Protein AF-0000000082143071 (afdb_homodimer)

Organism: Oncorhynchus tshawytscha (NCBI:txid74940)

Solvent-accessible surface area (backbone atoms only — not comparable to full-atom values): 18060 Å² total; per-residue (Å²): 115,65,49,39,71,52,71,39,56,78,37,80,44,79,36,82,46,23,57,52,40,54,32,26,17,34,50,52,45,42,20,59,21,23,12,40,33,40,28,22,24,68,57,55,69,54,25,52,50,48,29,54,53,46,48,73,67,30,78,15,36,52,46,63,45,81,42,82,80,79,80,77,88,76,53,69,69,56,51,54,51,50,26,36,52,47,18,60,69,34,18,50,76,73,42,72,27,65,46,75,44,70,43,61,50,60,26,67,68,51,51,53,56,27,61,72,43,98,48,34,70,60,47,48,51,50,52,13,27,40,8,23,66,45,45,61,39,47,25,58,49,49,9,45,52,51,46,40,56,71,61,50,35,84,40,39,30,39,45,69,45,64,43,26,24,22,38,87,47,71,78,70,80,34,38,51,46,126,117,63,51,37,71,52,74,39,58,79,37,79,44,80,38,82,46,23,55,51,38,54,30,26,17,34,50,51,47,42,20,60,21,22,12,39,33,40,28,22,25,69,56,55,69,53,26,52,51,48,28,54,54,46,49,70,67,31,79,14,35,52,45,62,45,81,42,81,81,78,80,75,89,75,53,69,68,54,50,54,52,48,27,36,52,47,18,62,69,34,18,49,75,74,42,72,27,66,46,74,44,70,43,60,50,59,24,68,68,51,51,52,57,30,62,72,43,100,48,36,67,59,47,49,50,50,51,12,28,40,7,23,66,44,45,60,39,48,25,56,50,48,9,44,51,50,46,39,56,71,61,49,36,81,39,39,31,39,45,70,47,64,43,25,24,22,38,88,49,70,79,71,79,35,37,52,46,125

Structure (mmCIF, N/CA/C/O backbone):
data_AF-0000000082143071-model_v1
#
loop_
_entity.id
_entity.type
_entity.pdbx_description
1 polymer 'Hydroxysteroid (17-beta) dehydrogenase 14'
#
loop_
_atom_site.group_PDB
_atom_site.id
_atom_site.type_symbol
_atom_site.label_atom_id
_atom_site.label_alt_id
_atom_site.label_comp_id
_atom_site.label_asym_id
_atom_site.label_entity_id
_atom_site.label_seq_id
_atom_site.pdbx_PDB_ins_code
_atom_site.Cartn_x
_atom_site.Cartn_y
_atom_site.Cartn_z
_atom_site.occupancy
_atom_site.B_iso_or_equiv
_atom_site.auth_seq_id
_atom_site.auth_comp_id
_atom_site.auth_asym_id
_atom_site.auth_atom_id
_atom_site.pdbx_PDB_model_num
ATOM 1 N N . MET A 1 1 ? 0.196 16.125 -25.234 1 22.86 1 MET A N 1
ATOM 2 C CA . MET A 1 1 ? 0.292 14.672 -25.281 1 22.86 1 MET A CA 1
ATOM 3 C C . MET A 1 1 ? 0.271 14.07 -23.891 1 22.86 1 MET A C 1
ATOM 5 O O . MET A 1 1 ? 1.267 14.133 -23.156 1 22.86 1 MET A O 1
ATOM 9 N N . SER A 1 2 ? -0.669 14.195 -23.078 1 32.41 2 SER A N 1
ATOM 10 C CA . SER A 1 2 ? -0.897 14.109 -21.641 1 32.41 2 SER A CA 1
ATOM 11 C C . SER A 1 2 ? -0.408 12.781 -21.078 1 32.41 2 SER A C 1
ATOM 13 O O . SER A 1 2 ? -1.021 11.734 -21.312 1 32.41 2 SER A O 1
ATOM 15 N N . GLY A 1 3 ? 0.833 12.203 -21.297 1 38.41 3 GLY A N 1
ATOM 16 C CA . GLY A 1 3 ? 1.612 10.977 -21.312 1 38.41 3 GLY A CA 1
ATOM 17 C C . GLY A 1 3 ? 1.394 10.117 -20.078 1 38.41 3 GLY A C 1
ATOM 18 O O . GLY A 1 3 ? 1.32 10.633 -18.969 1 38.41 3 GLY A O 1
ATOM 19 N N . SER A 1 4 ? 0.679 8.984 -20.062 1 50.72 4 SER A N 1
ATOM 20 C CA . SER A 1 4 ? 0.549 7.973 -19.016 1 50.72 4 SER A CA 1
ATOM 21 C C . SER A 1 4 ? 1.797 7.922 -18.141 1 50.72 4 SER A C 1
ATOM 23 O O . SER A 1 4 ? 2.9 7.691 -18.641 1 50.72 4 SER A O 1
ATOM 25 N N . THR A 1 5 ? 1.904 8.742 -17.109 1 70.69 5 THR A N 1
ATOM 26 C CA . THR A 1 5 ? 3.16 8.852 -16.375 1 70.69 5 THR A CA 1
ATOM 27 C C . THR A 1 5 ? 3.547 7.508 -15.758 1 70.69 5 THR A C 1
ATOM 29 O O . THR A 1 5 ? 2.729 6.855 -15.109 1 70.69 5 THR A O 1
ATOM 32 N N . LEU A 1 6 ? 4.48 6.746 -16.391 1 89.25 6 LEU A N 1
ATOM 33 C CA . LEU A 1 6 ? 5.102 5.535 -15.867 1 89.25 6 LEU A CA 1
ATOM 34 C C . LEU A 1 6 ? 5.461 5.707 -14.391 1 89.25 6 LEU A C 1
ATOM 36 O O . LEU A 1 6 ? 6.129 6.672 -14.016 1 89.25 6 LEU A O 1
ATOM 40 N N . ARG A 1 7 ? 4.93 4.805 -13.617 1 93.75 7 ARG A N 1
ATOM 41 C CA . ARG A 1 7 ? 5.047 4.941 -12.164 1 93.75 7 ARG A CA 1
ATOM 42 C C . ARG A 1 7 ? 6.445 4.555 -11.695 1 93.75 7 ARG A C 1
ATOM 44 O O . ARG A 1 7 ? 6.824 4.852 -10.555 1 93.75 7 ARG A O 1
ATOM 51 N N . TYR A 1 8 ? 7.137 3.869 -12.594 1 96.81 8 TYR A N 1
ATOM 52 C CA . TYR A 1 8 ? 8.477 3.43 -12.211 1 96.81 8 TYR A CA 1
ATOM 53 C C . TYR A 1 8 ? 9.43 3.508 -13.398 1 96.81 8 TYR A C 1
ATOM 55 O O . TYR A 1 8 ? 10.258 2.615 -13.594 1 96.81 8 TYR A O 1
ATOM 63 N N . GLY A 1 9 ? 9.312 4.559 -14.117 1 95.62 9 GLY A N 1
ATOM 64 C CA . GLY A 1 9 ? 10.047 4.77 -15.352 1 95.62 9 GLY A CA 1
ATOM 65 C C . GLY A 1 9 ? 11.547 4.832 -15.156 1 95.62 9 GLY A C 1
ATOM 66 O O . GLY A 1 9 ? 12.039 5.598 -14.328 1 95.62 9 GLY A O 1
ATOM 67 N N . ASP A 1 10 ? 12.258 4.02 -15.852 1 94.19 10 ASP A N 1
ATOM 68 C CA . ASP A 1 10 ? 13.711 4.039 -15.984 1 94.19 10 ASP A CA 1
ATOM 69 C C . ASP A 1 10 ? 14.391 3.629 -14.68 1 94.19 10 ASP A C 1
ATOM 71 O O . ASP A 1 10 ? 15.578 3.9 -14.484 1 94.19 10 ASP A O 1
ATOM 75 N N . LYS A 1 11 ? 13.703 3.094 -13.766 1 97.19 11 LYS A N 1
ATOM 76 C CA . LYS A 1 11 ? 14.289 2.51 -12.562 1 97.19 11 LYS A CA 1
ATOM 77 C C . LYS A 1 11 ? 14.641 1.043 -12.773 1 97.19 11 LYS A C 1
ATOM 79 O O . LYS A 1 11 ? 14.062 0.377 -13.641 1 97.19 11 LYS A O 1
ATOM 84 N N . VAL A 1 12 ? 15.609 0.616 -12.07 1 97.75 12 VAL A N 1
ATOM 85 C CA . VAL A 1 12 ? 16.062 -0.768 -12.172 1 97.75 12 VAL A CA 1
ATOM 86 C C . VAL A 1 12 ? 15.414 -1.603 -11.062 1 97.75 12 VAL A C 1
ATOM 88 O O . VAL A 1 12 ? 15.328 -1.164 -9.914 1 97.75 12 VAL A O 1
ATOM 91 N N . VAL A 1 13 ? 14.914 -2.768 -11.414 1 98.25 13 VAL A N 1
ATOM 92 C CA . VAL A 1 13 ? 14.289 -3.715 -10.5 1 98.25 13 VAL A CA 1
ATOM 93 C C . VAL A 1 13 ? 14.938 -5.09 -10.656 1 98.25 13 VAL A C 1
ATOM 95 O O . VAL A 1 13 ? 15.141 -5.562 -11.781 1 98.25 13 VAL A O 1
ATOM 98 N N . ILE A 1 14 ? 15.281 -5.723 -9.57 1 95.62 14 ILE A N 1
ATOM 99 C CA . ILE A 1 14 ? 15.758 -7.102 -9.562 1 95.62 14 ILE A CA 1
ATOM 100 C C . ILE A 1 14 ? 14.719 -8.008 -8.914 1 95.62 14 ILE A C 1
ATOM 102 O O . ILE A 1 14 ? 14.234 -7.719 -7.812 1 95.62 14 ILE A O 1
ATOM 106 N N . VAL A 1 15 ? 14.32 -9.094 -9.633 1 96.5 15 VAL A N 1
ATOM 107 C CA . VAL A 1 15 ? 13.344 -10.047 -9.133 1 96.5 15 VAL A CA 1
ATOM 108 C C . VAL A 1 15 ? 13.945 -11.445 -9.117 1 96.5 15 VAL A C 1
ATOM 110 O O . VAL A 1 15 ? 14.289 -12 -10.164 1 96.5 15 VAL A O 1
ATOM 113 N N . THR A 1 16 ? 14.117 -12.016 -7.926 1 92.19 16 THR A N 1
ATOM 114 C CA . THR A 1 16 ? 14.508 -13.414 -7.809 1 92.19 16 THR A CA 1
ATOM 115 C C . THR A 1 16 ? 13.289 -14.328 -7.836 1 92.19 16 THR A C 1
ATOM 117 O O . THR A 1 16 ? 12.336 -14.117 -7.082 1 92.19 16 THR A O 1
ATOM 120 N N . GLY A 1 17 ? 13.273 -15.312 -8.75 1 89.25 17 GLY A N 1
ATOM 121 C CA . GLY A 1 17 ? 12.102 -16.156 -8.938 1 89.25 17 GLY A CA 1
ATOM 122 C C . GLY A 1 17 ? 11 -15.469 -9.727 1 89.25 17 GLY A C 1
ATOM 123 O O . GLY A 1 17 ? 9.844 -15.445 -9.297 1 89.25 17 GLY A O 1
ATOM 124 N N . GLY A 1 18 ? 11.305 -15 -10.875 1 94.19 18 GLY A N 1
ATOM 125 C CA . GLY A 1 18 ? 10.406 -14.094 -11.562 1 94.19 18 GLY A CA 1
ATOM 126 C C . GLY A 1 18 ? 9.688 -14.727 -12.734 1 94.19 18 GLY A C 1
ATOM 127 O O . GLY A 1 18 ? 8.906 -14.07 -13.43 1 94.19 18 GLY A O 1
ATOM 128 N N . SER A 1 19 ? 9.805 -16.062 -13 1 94.06 19 SER A N 1
ATOM 129 C CA . SER A 1 19 ? 9.328 -16.625 -14.266 1 94.06 19 SER A CA 1
ATOM 130 C C . SER A 1 19 ? 7.926 -17.203 -14.117 1 94.06 19 SER A C 1
ATOM 132 O O . SER A 1 19 ? 7.266 -17.5 -15.117 1 94.06 19 SER A O 1
ATOM 134 N N . LYS A 1 20 ? 7.414 -17.406 -12.883 1 94.06 20 LYS A N 1
ATOM 135 C CA . LYS A 1 20 ? 6.078 -17.953 -12.664 1 94.06 20 LYS A CA 1
ATOM 136 C C . LYS A 1 20 ? 5.441 -17.359 -11.414 1 94.06 20 LYS A C 1
ATOM 138 O O . LYS A 1 20 ? 6.133 -16.797 -10.562 1 94.06 20 LYS A O 1
ATOM 143 N N . GLY A 1 21 ? 4.09 -17.438 -11.359 1 95.94 21 GLY A N 1
ATOM 144 C CA . GLY A 1 21 ? 3.357 -17.109 -10.148 1 95.94 21 GLY A CA 1
ATOM 145 C C . GLY A 1 21 ? 3.527 -15.672 -9.719 1 95.94 21 GLY A C 1
ATOM 146 O O . GLY A 1 21 ? 3.439 -14.758 -10.539 1 95.94 21 GLY A O 1
ATOM 147 N N . ILE A 1 22 ? 3.732 -15.5 -8.438 1 96.31 22 ILE A N 1
ATOM 148 C CA . ILE A 1 22 ? 3.834 -14.18 -7.828 1 96.31 22 ILE A CA 1
ATOM 149 C C . ILE A 1 22 ? 5.004 -13.414 -8.445 1 96.31 22 ILE A C 1
ATOM 151 O O . ILE A 1 22 ? 4.863 -12.242 -8.805 1 96.31 22 ILE A O 1
ATOM 155 N N . GLY A 1 23 ? 6.176 -14.102 -8.586 1 96.44 23 GLY A N 1
ATOM 156 C CA . GLY A 1 23 ? 7.328 -13.469 -9.203 1 96.44 23 GLY A CA 1
ATOM 157 C C . GLY A 1 23 ? 7.051 -12.961 -10.602 1 96.44 23 GLY A C 1
ATOM 158 O O . GLY A 1 23 ? 7.457 -11.852 -10.961 1 96.44 23 GLY A O 1
ATOM 159 N N . ARG A 1 24 ? 6.336 -13.727 -11.383 1 97.88 24 ARG A N 1
ATOM 160 C CA . ARG A 1 24 ? 5.961 -13.32 -12.734 1 97.88 24 ARG A CA 1
ATOM 161 C C . ARG A 1 24 ? 5.059 -12.086 -12.703 1 97.88 24 ARG A C 1
ATOM 163 O O . ARG A 1 24 ? 5.207 -11.18 -13.523 1 97.88 24 ARG A O 1
ATOM 170 N N . GLY A 1 25 ? 4.086 -12.062 -11.758 1 98.44 25 GLY A N 1
ATOM 171 C CA . GLY A 1 25 ? 3.246 -10.891 -11.578 1 98.44 25 GLY A CA 1
ATOM 172 C C . GLY A 1 25 ? 4.035 -9.633 -11.289 1 98.44 25 GLY A C 1
ATOM 173 O O . GLY A 1 25 ? 3.73 -8.562 -11.82 1 98.44 25 GLY A O 1
ATOM 174 N N . ILE A 1 26 ? 5.051 -9.734 -10.461 1 98.5 26 ILE A N 1
ATOM 175 C CA . ILE A 1 26 ? 5.895 -8.602 -10.102 1 98.5 26 ILE A CA 1
ATOM 176 C C . ILE A 1 26 ? 6.672 -8.125 -11.328 1 98.5 26 ILE A C 1
ATOM 178 O O . ILE A 1 26 ? 6.676 -6.938 -11.648 1 98.5 26 ILE A O 1
ATOM 182 N N . VAL A 1 27 ? 7.293 -9.047 -12.062 1 98.62 27 VAL A N 1
ATOM 183 C CA . VAL A 1 27 ? 8.039 -8.695 -13.266 1 98.62 27 VAL A CA 1
ATOM 184 C C . VAL A 1 27 ? 7.129 -7.953 -14.242 1 98.62 27 VAL A C 1
ATOM 186 O O . VAL A 1 27 ? 7.477 -6.875 -14.719 1 98.62 27 VAL A O 1
ATOM 189 N N . LYS A 1 28 ? 5.977 -8.492 -14.508 1 98.69 28 LYS A N 1
ATOM 190 C CA . LYS A 1 28 ? 5.043 -7.926 -15.477 1 98.69 28 LYS A CA 1
ATOM 191 C C . LYS A 1 28 ? 4.625 -6.516 -15.07 1 98.69 28 LYS A C 1
ATOM 193 O O . LYS A 1 28 ? 4.684 -5.59 -15.883 1 98.69 28 LYS A O 1
ATOM 198 N N . VAL A 1 29 ? 4.223 -6.305 -13.828 1 98.56 29 VAL A N 1
ATOM 199 C CA . VAL A 1 29 ? 3.721 -5.016 -13.359 1 98.56 29 VAL A CA 1
ATOM 200 C C . VAL A 1 29 ? 4.82 -3.961 -13.477 1 98.56 29 VAL A C 1
ATOM 202 O O . VAL A 1 29 ? 4.562 -2.834 -13.898 1 98.56 29 VAL A O 1
ATOM 205 N N . PHE A 1 30 ? 6.027 -4.297 -13.148 1 98.56 30 PHE A N 1
ATOM 206 C CA . PHE A 1 30 ? 7.102 -3.311 -13.195 1 98.56 30 PHE A CA 1
ATOM 207 C C . PHE A 1 30 ? 7.457 -2.965 -14.641 1 98.56 30 PHE A C 1
ATOM 209 O O . PHE A 1 30 ? 7.711 -1.802 -14.961 1 98.56 30 PHE A O 1
ATOM 216 N N . VAL A 1 31 ? 7.461 -3.947 -15.547 1 98.5 31 VAL A N 1
ATOM 217 C CA . VAL A 1 31 ? 7.711 -3.658 -16.953 1 98.5 31 VAL A CA 1
ATOM 218 C C . VAL A 1 31 ? 6.602 -2.756 -17.5 1 98.5 31 VAL A C 1
ATOM 220 O O . VAL A 1 31 ? 6.879 -1.767 -18.188 1 98.5 31 VAL A O 1
ATOM 223 N N . GLU A 1 32 ? 5.398 -3.113 -17.172 1 97.75 32 GLU A N 1
ATOM 224 C CA . GLU A 1 32 ? 4.25 -2.338 -17.625 1 97.75 32 GLU A CA 1
ATOM 225 C C . GLU A 1 32 ? 4.301 -0.909 -17.094 1 97.75 32 GLU A C 1
ATOM 227 O O . GLU A 1 32 ? 3.635 -0.018 -17.625 1 97.75 32 GLU A O 1
ATOM 232 N N . ASN A 1 33 ? 5.109 -0.682 -16.062 1 97.62 33 ASN A N 1
ATOM 233 C CA . ASN A 1 33 ? 5.215 0.645 -15.461 1 97.62 33 ASN A CA 1
ATOM 234 C C . ASN A 1 33 ? 6.562 1.292 -15.766 1 97.62 33 ASN A C 1
ATOM 236 O O . ASN A 1 33 ? 6.984 2.209 -15.062 1 97.62 33 ASN A O 1
ATOM 240 N N . GLY A 1 34 ? 7.305 0.765 -16.734 1 97.81 34 GLY A N 1
ATOM 241 C CA . GLY A 1 34 ? 8.406 1.473 -17.375 1 97.81 34 GLY A CA 1
ATOM 242 C C . GLY A 1 34 ? 9.766 1.071 -16.812 1 97.81 34 GLY A C 1
ATOM 243 O O . GLY A 1 34 ? 10.789 1.615 -17.219 1 97.81 34 GLY A O 1
ATOM 244 N N . ALA A 1 35 ? 9.797 0.119 -15.969 1 98.06 35 ALA A N 1
ATOM 245 C CA . ALA A 1 35 ? 11.039 -0.26 -15.297 1 98.06 35 ALA A CA 1
ATOM 246 C C . ALA A 1 35 ? 11.938 -1.076 -16.219 1 98.06 35 ALA A C 1
ATOM 248 O O . ALA A 1 35 ? 11.484 -1.594 -17.234 1 98.06 35 ALA A O 1
ATOM 249 N N . LYS A 1 36 ? 13.203 -1.064 -15.859 1 97.94 36 LYS A N 1
ATOM 250 C CA . LYS A 1 36 ? 14.164 -2.041 -16.344 1 97.94 36 LYS A CA 1
ATOM 251 C C . LYS A 1 36 ? 14.352 -3.184 -15.352 1 97.94 36 LYS A C 1
ATOM 253 O O . LYS A 1 36 ? 14.992 -3.012 -14.312 1 97.94 36 LYS A O 1
ATOM 258 N N . VAL A 1 37 ? 13.805 -4.383 -15.719 1 98.69 37 VAL A N 1
ATOM 259 C CA . VAL A 1 37 ? 13.734 -5.484 -14.766 1 98.69 37 VAL A CA 1
ATOM 260 C C . VAL A 1 37 ? 14.766 -6.551 -15.133 1 98.69 37 VAL A C 1
ATOM 262 O O . VAL A 1 37 ? 14.859 -6.961 -16.297 1 98.69 37 VAL A O 1
ATOM 265 N N . VAL A 1 38 ? 15.617 -6.91 -14.195 1 97.69 38 VAL A N 1
ATOM 266 C CA . VAL A 1 38 ? 16.391 -8.141 -14.297 1 97.69 38 VAL A CA 1
ATOM 267 C C . VAL A 1 38 ? 15.789 -9.211 -13.391 1 97.69 38 VAL A C 1
ATOM 269 O O . VAL A 1 38 ? 15.547 -8.969 -12.203 1 97.69 38 VAL A O 1
ATOM 272 N N . PHE A 1 39 ? 15.5 -10.383 -13.969 1 96.75 39 PHE A N 1
ATOM 273 C CA . PHE A 1 39 ? 14.906 -11.43 -13.141 1 96.75 39 PHE A CA 1
ATOM 274 C C . PHE A 1 39 ? 15.562 -12.773 -13.414 1 96.75 39 PHE A C 1
ATOM 276 O O . PHE A 1 39 ? 16.203 -12.961 -14.453 1 96.75 39 PHE A O 1
ATOM 283 N N . CYS A 1 40 ? 15.422 -13.656 -12.414 1 91.44 40 CYS A N 1
ATOM 284 C CA . CYS A 1 40 ? 16.016 -14.984 -12.562 1 91.44 40 CYS A CA 1
ATOM 285 C C . CYS A 1 40 ? 15.07 -16.062 -12.062 1 91.44 40 CYS A C 1
ATOM 287 O O . CYS A 1 40 ? 14.109 -15.773 -11.344 1 91.44 40 CYS A O 1
ATOM 289 N N . ALA A 1 41 ? 15.273 -17.219 -12.508 1 91.69 41 ALA A N 1
ATOM 290 C CA . ALA A 1 41 ? 14.562 -18.438 -12.117 1 91.69 41 ALA A CA 1
ATOM 291 C C . ALA A 1 41 ? 15.328 -19.688 -12.578 1 91.69 41 ALA A C 1
ATOM 293 O O . ALA A 1 41 ? 16.328 -19.578 -13.289 1 91.69 41 ALA A O 1
ATOM 294 N N . ARG A 1 42 ? 14.867 -20.766 -12.156 1 88.19 42 ARG A N 1
ATOM 295 C CA . ARG A 1 42 ? 15.508 -22.031 -12.523 1 88.19 42 ARG A CA 1
ATOM 296 C C . ARG A 1 42 ? 15.117 -22.438 -13.945 1 88.19 42 ARG A C 1
ATOM 298 O O . ARG A 1 42 ? 15.945 -22.953 -14.695 1 88.19 42 ARG A O 1
ATOM 305 N N . GLY A 1 43 ? 13.844 -22.25 -14.297 1 90.12 43 GLY A N 1
ATOM 306 C CA . GLY A 1 43 ? 13.359 -22.672 -15.602 1 90.12 43 GLY A CA 1
ATOM 307 C C . GLY A 1 43 ? 13.758 -21.734 -16.719 1 90.12 43 GLY A C 1
ATOM 308 O O . GLY A 1 43 ? 13.219 -20.625 -16.828 1 90.12 43 GLY A O 1
ATOM 309 N N . VAL A 1 44 ? 14.641 -22.188 -17.609 1 94.06 44 VAL A N 1
ATOM 310 C CA . VAL A 1 44 ? 15.234 -21.344 -18.641 1 94.06 44 VAL A CA 1
ATOM 311 C C . VAL A 1 44 ? 14.195 -21.031 -19.719 1 94.06 44 VAL A C 1
ATOM 313 O O . VAL A 1 44 ? 14.008 -19.859 -20.078 1 94.06 44 VAL A O 1
ATOM 316 N N . ALA A 1 45 ? 13.445 -22 -20.172 1 96.88 45 ALA A N 1
ATOM 317 C CA . ALA A 1 45 ? 12.484 -21.812 -21.25 1 96.88 45 ALA A CA 1
ATOM 318 C C . ALA A 1 45 ? 11.398 -20.828 -20.859 1 96.88 45 ALA A C 1
ATOM 320 O O . ALA A 1 45 ? 11.062 -19.922 -21.625 1 96.88 45 ALA A O 1
ATOM 321 N N . ALA A 1 46 ? 10.82 -20.984 -19.672 1 95.31 46 ALA A N 1
ATOM 322 C CA . ALA A 1 46 ? 9.781 -20.094 -19.172 1 95.31 46 ALA A CA 1
ATOM 323 C C . ALA A 1 46 ? 10.312 -18.672 -19.016 1 95.31 46 ALA A C 1
ATOM 325 O O . ALA A 1 46 ? 9.609 -17.703 -19.328 1 95.31 46 ALA A O 1
ATOM 326 N N . GLY A 1 47 ? 11.539 -18.547 -18.531 1 97.19 47 GLY A N 1
ATOM 327 C CA . GLY A 1 47 ? 12.164 -17.234 -18.359 1 97.19 47 GLY A CA 1
ATOM 328 C C . GLY A 1 47 ? 12.398 -16.516 -19.656 1 97.19 47 GLY A C 1
ATOM 329 O O . GLY A 1 47 ? 12.086 -15.328 -19.781 1 97.19 47 GLY A O 1
ATOM 330 N N . GLN A 1 48 ? 12.898 -17.219 -20.594 1 97.88 48 GLN A N 1
ATOM 331 C CA . GLN A 1 48 ? 13.172 -16.625 -21.906 1 97.88 48 GLN A CA 1
ATOM 332 C C . GLN A 1 48 ? 11.875 -16.25 -22.609 1 97.88 48 GLN A C 1
ATOM 334 O O . GLN A 1 48 ? 11.812 -15.219 -23.281 1 97.88 48 GLN A O 1
ATOM 339 N N . ALA A 1 49 ? 10.914 -17.109 -22.484 1 98.31 49 ALA A N 1
ATOM 340 C CA . ALA A 1 49 ? 9.617 -16.812 -23.094 1 98.31 49 ALA A CA 1
ATOM 341 C C . ALA A 1 49 ? 9.016 -15.531 -22.5 1 98.31 49 ALA A C 1
ATOM 343 O O . ALA A 1 49 ? 8.484 -14.695 -23.234 1 98.31 49 ALA A O 1
ATOM 344 N N . LEU A 1 50 ? 9.062 -15.383 -21.219 1 98.25 50 LEU A N 1
ATOM 345 C CA . LEU A 1 50 ? 8.539 -14.203 -20.562 1 98.25 50 LEU A CA 1
ATOM 346 C C . LEU A 1 50 ? 9.305 -12.953 -20.984 1 98.25 50 LEU A C 1
ATOM 348 O O . LEU A 1 50 ? 8.711 -11.906 -21.234 1 98.25 50 LEU A O 1
ATOM 352 N N . GLU A 1 51 ? 10.641 -13.023 -21.016 1 98.44 51 GLU A N 1
ATOM 353 C CA . GLU A 1 51 ? 11.484 -11.922 -21.469 1 98.44 51 GLU A CA 1
ATOM 354 C C . GLU A 1 51 ? 11.055 -11.43 -22.844 1 98.44 51 GLU A C 1
ATOM 356 O O . GLU A 1 51 ? 10.883 -10.227 -23.047 1 98.44 51 GLU A O 1
ATOM 361 N N . ALA A 1 52 ? 10.867 -12.375 -23.75 1 98.62 52 ALA A N 1
ATOM 362 C CA . ALA A 1 52 ? 10.477 -12.023 -25.125 1 98.62 52 ALA A CA 1
ATOM 363 C C . ALA A 1 52 ? 9.102 -11.359 -25.141 1 98.62 52 ALA A C 1
ATOM 365 O O . ALA A 1 52 ? 8.914 -10.336 -25.812 1 98.62 52 ALA A O 1
ATOM 366 N N . GLU A 1 53 ? 8.227 -11.961 -24.453 1 98.5 53 GLU A N 1
ATOM 367 C CA . GLU A 1 53 ? 6.859 -11.453 -24.391 1 98.5 53 GLU A CA 1
ATOM 368 C C . GLU A 1 53 ? 6.828 -10.008 -23.891 1 98.5 53 GLU A C 1
ATOM 370 O O . GLU A 1 53 ? 6.23 -9.141 -24.516 1 98.5 53 GLU A O 1
ATOM 375 N N . LEU A 1 54 ? 7.418 -9.734 -22.766 1 98.5 54 LEU A N 1
ATOM 376 C CA . LEU A 1 54 ? 7.316 -8.445 -22.109 1 98.5 54 LEU A CA 1
ATOM 377 C C . LEU A 1 54 ? 8.109 -7.383 -22.859 1 98.5 54 LEU A C 1
ATOM 379 O O . LEU A 1 54 ? 7.715 -6.211 -22.891 1 98.5 54 LEU A O 1
ATOM 383 N N . ASN A 1 55 ? 9.211 -7.75 -23.484 1 98.44 55 ASN A N 1
ATOM 384 C CA . ASN A 1 55 ? 9.992 -6.781 -24.25 1 98.44 55 ASN A CA 1
ATOM 385 C C . ASN A 1 55 ? 9.266 -6.363 -25.531 1 98.44 55 ASN A C 1
ATOM 387 O O . ASN A 1 55 ? 9.492 -5.266 -26.047 1 98.44 55 ASN A O 1
ATOM 391 N N . ARG A 1 56 ? 8.398 -7.223 -26.031 1 98.25 56 ARG A N 1
ATOM 392 C CA . ARG A 1 56 ? 7.555 -6.863 -27.156 1 98.25 56 ARG A CA 1
ATOM 393 C C . ARG A 1 56 ? 6.453 -5.895 -26.734 1 98.25 56 ARG A C 1
ATOM 395 O O . ARG A 1 56 ? 6.117 -4.965 -27.469 1 98.25 56 ARG A O 1
ATOM 402 N N . ALA A 1 57 ? 5.891 -6.07 -25.547 1 96.44 57 ALA A N 1
ATOM 403 C CA . ALA A 1 57 ? 4.754 -5.297 -25.062 1 96.44 57 ALA A CA 1
ATOM 404 C C . ALA A 1 57 ? 5.207 -3.943 -24.516 1 96.44 57 ALA A C 1
ATOM 406 O O . ALA A 1 57 ? 4.617 -2.91 -24.844 1 96.44 57 ALA A O 1
ATOM 407 N N . GLY A 1 58 ? 6.266 -3.869 -23.75 1 95 58 GLY A N 1
ATOM 408 C CA . GLY A 1 58 ? 6.723 -2.664 -23.078 1 95 58 GLY A CA 1
ATOM 409 C C . GLY A 1 58 ? 5.703 -2.102 -22.094 1 95 58 GLY A C 1
ATOM 410 O O . GLY A 1 58 ? 4.867 -2.838 -21.578 1 95 58 GLY A O 1
ATOM 411 N N . PRO A 1 59 ? 5.914 -0.798 -21.688 1 97.38 59 PRO A N 1
ATOM 412 C CA . PRO A 1 59 ? 6.879 0.242 -22.047 1 97.38 59 PRO A CA 1
ATOM 413 C C . PRO A 1 59 ? 8.25 0.024 -21.406 1 97.38 59 PRO A C 1
ATOM 415 O O . PRO A 1 59 ? 9.227 0.656 -21.797 1 97.38 59 PRO A O 1
ATOM 418 N N . GLY A 1 60 ? 8.359 -0.719 -20.359 1 97.56 60 GLY A N 1
ATOM 419 C CA . GLY A 1 60 ? 9.641 -1.104 -19.797 1 97.56 60 GLY A CA 1
ATOM 420 C C . GLY A 1 60 ? 10.305 -2.244 -20.547 1 97.56 60 GLY A C 1
ATOM 421 O O . GLY A 1 60 ? 9.938 -2.539 -21.688 1 97.56 60 GLY A O 1
ATOM 422 N N . SER A 1 61 ? 11.375 -2.748 -19.938 1 98.44 61 SER A N 1
ATOM 423 C CA . SER A 1 61 ? 12.078 -3.895 -20.5 1 98.44 61 SER A CA 1
ATOM 424 C C . SER A 1 61 ? 12.508 -4.871 -19.406 1 98.44 61 SER A C 1
ATOM 426 O O . SER A 1 61 ? 12.43 -4.555 -18.219 1 98.44 61 SER A O 1
ATOM 428 N N . CYS A 1 62 ? 12.875 -6.098 -19.859 1 98.5 62 CYS A N 1
ATOM 429 C CA . CYS A 1 62 ? 13.367 -7.047 -18.859 1 98.5 62 CYS A CA 1
ATOM 430 C C . CYS A 1 62 ? 14.438 -7.953 -19.469 1 98.5 62 CYS A C 1
ATOM 432 O O . CYS A 1 62 ? 14.539 -8.078 -20.688 1 98.5 62 CYS A O 1
ATOM 434 N N . LYS A 1 63 ? 15.305 -8.398 -18.641 1 97.94 63 LYS A N 1
ATOM 435 C CA . LYS A 1 63 ? 16.359 -9.352 -18.969 1 97.94 63 LYS A CA 1
ATOM 436 C C . LYS A 1 63 ? 16.312 -10.562 -18.047 1 97.94 63 LYS A C 1
ATOM 438 O O . LYS A 1 63 ? 16.328 -10.414 -16.812 1 97.94 63 LYS A O 1
ATOM 443 N N . PHE A 1 64 ? 16.234 -11.789 -18.594 1 97.94 64 PHE A N 1
ATOM 444 C CA . PHE A 1 64 ? 16.25 -13.039 -17.844 1 97.94 64 PHE A CA 1
ATOM 445 C C . PHE A 1 64 ? 17.672 -13.547 -17.656 1 97.94 64 PHE A C 1
ATOM 447 O O . PHE A 1 64 ? 18.469 -13.531 -18.594 1 97.94 64 PHE A O 1
ATOM 454 N N . VAL A 1 65 ? 18 -13.922 -16.422 1 92.38 65 VAL A N 1
ATOM 455 C CA . VAL A 1 65 ? 19.281 -14.555 -16.078 1 92.38 65 VAL A CA 1
ATOM 456 C C . VAL A 1 65 ? 19.031 -15.891 -15.383 1 92.38 65 VAL A C 1
ATOM 458 O O . VAL A 1 65 ? 18.469 -15.922 -14.281 1 92.38 65 VAL A O 1
ATOM 461 N N . PRO A 1 66 ? 19.438 -17.047 -15.977 1 91.94 66 PRO A N 1
ATOM 462 C CA . PRO A 1 66 ? 19.234 -18.328 -15.297 1 91.94 66 PRO A CA 1
ATOM 463 C C . PRO A 1 66 ? 19.969 -18.406 -13.961 1 91.94 66 PRO A C 1
ATOM 465 O O . PRO A 1 66 ? 21.141 -18.047 -13.875 1 91.94 66 PRO A O 1
ATOM 468 N N . CYS A 1 67 ? 19.266 -18.75 -12.906 1 83.25 67 CYS A N 1
ATOM 469 C CA . CYS A 1 67 ? 19.828 -18.875 -11.57 1 83.25 67 CYS A CA 1
ATOM 470 C C . CYS A 1 67 ? 18.969 -19.766 -10.688 1 83.25 67 CYS A C 1
ATOM 472 O O . CYS A 1 67 ? 17.734 -19.672 -10.727 1 83.25 67 CYS A O 1
ATOM 474 N N . ASP A 1 68 ? 19.562 -20.688 -9.859 1 77.69 68 ASP A N 1
ATOM 475 C CA . ASP A 1 68 ? 18.859 -21.516 -8.883 1 77.69 68 ASP A CA 1
ATOM 476 C C . ASP A 1 68 ? 19.031 -20.953 -7.469 1 77.69 68 ASP A C 1
ATOM 478 O O . ASP A 1 68 ? 20.125 -21.016 -6.902 1 77.69 68 ASP A O 1
ATOM 482 N N . ILE A 1 69 ? 17.938 -20.391 -6.969 1 65.81 69 ILE A N 1
ATOM 483 C CA . ILE A 1 69 ? 18.031 -19.844 -5.621 1 65.81 69 ILE A CA 1
ATOM 484 C C . ILE A 1 69 ? 17.109 -20.625 -4.68 1 65.81 69 ILE A C 1
ATOM 486 O O . ILE A 1 69 ? 16.562 -20.062 -3.727 1 65.81 69 ILE A O 1
ATOM 490 N N . SER A 1 70 ? 16.641 -21.984 -4.895 1 66.56 70 SER A N 1
ATOM 491 C CA . SER A 1 70 ? 15.617 -22.734 -4.172 1 66.56 70 SER A CA 1
ATOM 492 C C . SER A 1 70 ? 16.141 -23.219 -2.824 1 66.56 70 SER A C 1
ATOM 494 O O . SER A 1 70 ? 15.383 -23.781 -2.029 1 66.56 70 SER A O 1
ATOM 496 N N . LYS A 1 71 ? 17.156 -22.891 -2.293 1 58.03 71 LYS A N 1
ATOM 497 C CA . LYS A 1 71 ? 17.5 -23.656 -1.099 1 58.03 71 LYS A CA 1
ATOM 498 C C . LYS A 1 71 ? 16.531 -23.375 0.04 1 58.03 71 LYS A C 1
ATOM 500 O O . LYS A 1 71 ? 16.328 -24.219 0.913 1 58.03 71 LYS A O 1
ATOM 505 N N . GLU A 1 72 ? 16.219 -22.062 0.448 1 51.62 72 GLU A N 1
ATOM 506 C CA . GLU A 1 72 ? 15.867 -21.844 1.848 1 51.62 72 GLU A CA 1
ATOM 507 C C . GLU A 1 72 ? 14.359 -21.641 2.006 1 51.62 72 GLU A C 1
ATOM 509 O O . GLU A 1 72 ? 13.75 -20.891 1.238 1 51.62 72 GLU A O 1
ATOM 514 N N . GLU A 1 73 ? 13.75 -22.609 2.809 1 54.28 73 GLU A N 1
ATOM 515 C CA . GLU A 1 73 ? 12.391 -22.406 3.314 1 54.28 73 GLU A CA 1
ATOM 516 C C . GLU A 1 73 ? 12.375 -21.359 4.434 1 54.28 73 GLU A C 1
ATOM 518 O O . GLU A 1 73 ? 13.188 -21.438 5.355 1 54.28 73 GLU A O 1
ATOM 523 N N . ASP A 1 74 ? 11.875 -20.172 4.188 1 57.16 74 ASP A N 1
ATOM 524 C CA . ASP A 1 74 ? 11.719 -19.266 5.316 1 57.16 74 ASP A CA 1
ATOM 525 C C . ASP A 1 74 ? 10.266 -19.219 5.785 1 57.16 74 ASP A C 1
ATOM 527 O O . ASP A 1 74 ? 9.344 -19.344 4.977 1 57.16 74 ASP A O 1
ATOM 531 N N . ILE A 1 75 ? 10.07 -19.344 7.16 1 65.25 75 ILE A N 1
ATOM 532 C CA . ILE A 1 75 ? 8.789 -19.203 7.844 1 65.25 75 ILE A CA 1
ATOM 533 C C . ILE A 1 75 ? 8.391 -17.734 7.902 1 65.25 75 ILE A C 1
ATOM 535 O O . ILE A 1 75 ? 9.234 -16.859 8.117 1 65.25 75 ILE A O 1
ATOM 539 N N . LYS A 1 76 ? 7.156 -17.469 7.621 1 75 76 LYS A N 1
ATOM 540 C CA . LYS A 1 76 ? 6.598 -16.109 7.605 1 75 76 LYS A CA 1
ATOM 541 C C . LYS A 1 76 ? 7.113 -15.297 8.781 1 75 76 LYS A C 1
ATOM 543 O O . LYS A 1 76 ? 7.613 -14.18 8.602 1 75 76 LYS A O 1
ATOM 548 N N . GLY A 1 77 ? 7.062 -15.914 10 1 75.25 77 GLY A N 1
ATOM 549 C CA . GLY A 1 77 ? 7.547 -15.195 11.164 1 75.25 77 GLY A CA 1
ATOM 550 C C . GLY A 1 77 ? 9 -14.781 11.055 1 75.25 77 GLY A C 1
ATOM 551 O O . GLY A 1 77 ? 9.375 -13.68 11.445 1 75.25 77 GLY A O 1
ATOM 552 N N . ALA A 1 78 ? 9.789 -15.68 10.547 1 78.75 78 ALA A N 1
ATOM 553 C CA . ALA A 1 78 ? 11.211 -15.391 10.359 1 78.75 78 ALA A CA 1
ATOM 554 C C . ALA A 1 78 ? 11.414 -14.273 9.344 1 78.75 78 ALA A C 1
ATOM 556 O O . ALA A 1 78 ? 12.25 -13.391 9.539 1 78.75 78 ALA A O 1
ATOM 557 N N . ILE A 1 79 ? 10.641 -14.266 8.289 1 88.38 79 ILE A N 1
ATOM 558 C CA . ILE A 1 79 ? 10.75 -13.242 7.254 1 88.38 79 ILE A CA 1
ATOM 559 C C . ILE A 1 79 ? 10.367 -11.883 7.832 1 88.38 79 ILE A C 1
ATOM 561 O O . ILE A 1 79 ? 11.055 -10.883 7.59 1 88.38 79 ILE A O 1
ATOM 565 N N . ILE A 1 80 ? 9.312 -11.82 8.648 1 90.94 80 ILE A N 1
ATOM 566 C CA . ILE A 1 80 ? 8.859 -10.57 9.242 1 90.94 80 ILE A CA 1
ATOM 567 C C . ILE A 1 80 ? 9.922 -10.039 10.203 1 90.94 80 ILE A C 1
ATOM 569 O O . ILE A 1 80 ? 10.273 -8.859 10.156 1 90.94 80 ILE A O 1
ATOM 573 N N . ALA A 1 81 ? 10.414 -10.977 11.039 1 88.06 81 ALA A N 1
ATOM 574 C CA . ALA A 1 81 ? 11.469 -10.578 11.969 1 88.06 81 ALA A CA 1
ATOM 575 C C . ALA A 1 81 ? 12.703 -10.086 11.219 1 88.06 81 ALA A C 1
ATOM 577 O O . ALA A 1 81 ? 13.289 -9.062 11.586 1 88.06 81 ALA A O 1
ATOM 578 N N . MET A 1 82 ? 13.141 -10.781 10.219 1 86.69 82 MET A N 1
ATOM 579 C CA . MET A 1 82 ? 14.297 -10.391 9.422 1 86.69 82 MET A CA 1
ATOM 580 C C . MET A 1 82 ? 14.055 -9.047 8.734 1 86.69 82 MET A C 1
ATOM 582 O O . MET A 1 82 ? 14.969 -8.234 8.617 1 86.69 82 MET A O 1
ATOM 586 N N . THR A 1 83 ? 12.82 -8.867 8.227 1 93.69 83 THR A N 1
ATOM 587 C CA . THR A 1 83 ? 12.461 -7.605 7.59 1 93.69 83 THR A CA 1
ATOM 588 C C . THR A 1 83 ? 12.664 -6.434 8.547 1 93.69 83 THR A C 1
ATOM 590 O O . THR A 1 83 ? 13.305 -5.441 8.195 1 93.69 83 THR A O 1
ATOM 593 N N . LYS A 1 84 ? 12.18 -6.559 9.742 1 92.75 84 LYS A N 1
ATOM 594 C CA . LYS A 1 84 ? 12.32 -5.508 10.742 1 92.75 84 LYS A CA 1
ATOM 595 C C . LYS A 1 84 ? 13.789 -5.258 11.078 1 92.75 84 LYS A C 1
ATOM 597 O O . LYS A 1 84 ? 14.234 -4.109 11.133 1 92.75 84 LYS A O 1
ATOM 602 N N . ALA A 1 85 ? 14.539 -6.332 11.273 1 90.44 85 ALA A N 1
ATOM 603 C CA . ALA A 1 85 ? 15.953 -6.211 11.602 1 90.44 85 ALA A CA 1
ATOM 604 C C . ALA A 1 85 ? 16.719 -5.531 10.461 1 90.44 85 ALA A C 1
ATOM 606 O O . ALA A 1 85 ? 17.531 -4.637 10.703 1 90.44 85 ALA A O 1
ATOM 607 N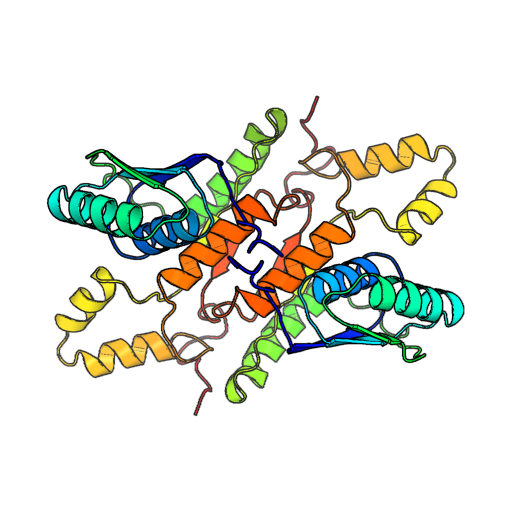 N . MET A 1 86 ? 16.469 -5.922 9.25 1 90.44 86 MET A N 1
ATOM 608 C CA . MET A 1 86 ? 17.156 -5.348 8.102 1 90.44 86 MET A CA 1
ATOM 609 C C . MET A 1 86 ? 16.766 -3.885 7.906 1 90.44 86 MET A C 1
ATOM 611 O O . MET A 1 86 ? 17.594 -3.074 7.465 1 90.44 86 MET A O 1
ATOM 615 N N . ALA A 1 87 ? 15.461 -3.596 8.133 1 93.06 87 ALA A N 1
ATOM 616 C CA . ALA A 1 87 ? 15.047 -2.199 8.055 1 93.06 87 ALA A CA 1
ATOM 617 C C . ALA A 1 87 ? 15.875 -1.323 8.984 1 93.06 87 ALA A C 1
ATOM 619 O O . ALA A 1 87 ? 16.312 -0.238 8.594 1 93.06 87 ALA A O 1
ATOM 620 N N . VAL A 1 88 ? 16.109 -1.765 10.172 1 90.94 88 VAL A N 1
ATOM 621 C CA . VAL A 1 88 ? 16.922 -1.031 11.148 1 90.94 88 VAL A CA 1
ATOM 622 C C . VAL A 1 88 ? 18.359 -0.913 10.648 1 90.94 88 VAL A C 1
ATOM 624 O O . VAL A 1 88 ? 18.891 0.193 10.531 1 90.94 88 VAL A O 1
ATOM 627 N N . ASP A 1 89 ? 18.938 -2.023 10.281 1 86.56 89 ASP A N 1
ATOM 628 C CA . ASP A 1 89 ? 20.359 -2.078 9.914 1 86.56 89 ASP A CA 1
ATOM 629 C C . ASP A 1 89 ? 20.625 -1.24 8.664 1 86.56 89 ASP A C 1
ATOM 631 O O . ASP A 1 89 ? 21.656 -0.561 8.578 1 86.56 89 ASP A O 1
ATOM 635 N N . GLU A 1 90 ? 19.734 -1.231 7.699 1 88.62 90 GLU A N 1
ATOM 636 C CA . GLU A 1 90 ? 20 -0.634 6.395 1 88.62 90 GLU A CA 1
ATOM 637 C C . GLU A 1 90 ? 19.516 0.814 6.344 1 88.62 90 GLU A C 1
ATOM 639 O O . GLU A 1 90 ? 19.781 1.529 5.379 1 88.62 90 GLU A O 1
ATOM 644 N N . SER A 1 91 ? 18.797 1.217 7.426 1 89.12 91 SER A N 1
ATOM 645 C CA . SER A 1 91 ? 18.281 2.584 7.445 1 89.12 91 SER A CA 1
ATOM 646 C C . SER A 1 91 ? 19.422 3.6 7.332 1 89.12 91 SER A C 1
ATOM 648 O O . SER A 1 91 ? 19.25 4.664 6.738 1 89.12 91 SER A O 1
ATOM 650 N N . ARG A 1 92 ? 20.578 3.354 7.844 1 88.31 92 ARG A N 1
ATOM 651 C CA . ARG A 1 92 ? 21.734 4.246 7.773 1 88.31 92 ARG A CA 1
ATOM 652 C C . ARG A 1 92 ? 22.125 4.512 6.324 1 88.31 92 ARG A C 1
ATOM 654 O O . ARG A 1 92 ? 22.797 5.508 6.027 1 88.31 92 ARG A O 1
ATOM 661 N N . TYR A 1 93 ? 21.797 3.611 5.402 1 88.88 93 TYR A N 1
ATOM 662 C CA . TYR A 1 93 ? 22.078 3.76 3.979 1 88.88 93 TYR A CA 1
ATOM 663 C C . TYR A 1 93 ? 20.859 4.258 3.225 1 88.88 93 TYR A C 1
ATOM 665 O O . TYR A 1 93 ? 20.828 4.227 1.991 1 88.88 93 TYR A O 1
ATOM 673 N N . GLN A 1 94 ? 19.703 4.562 3.975 1 91.31 94 GLN A N 1
ATOM 674 C CA . GLN A 1 94 ? 18.453 5.062 3.402 1 91.31 94 GLN A CA 1
ATOM 675 C C . GLN A 1 94 ? 17.781 4.004 2.533 1 91.31 94 GLN A C 1
ATOM 677 O O . GLN A 1 94 ? 17.203 4.32 1.493 1 91.31 94 GLN A O 1
ATOM 682 N N . VAL A 1 95 ? 18.016 2.719 2.951 1 92.12 95 VAL A N 1
ATOM 683 C CA . VAL A 1 95 ? 17.359 1.591 2.295 1 92.12 95 VAL A CA 1
ATOM 684 C C . VAL A 1 95 ? 16.094 1.211 3.057 1 92.12 95 VAL A C 1
ATOM 686 O O . VAL A 1 95 ? 16.125 1.063 4.281 1 92.12 95 VAL A O 1
ATOM 689 N N . ARG A 1 96 ? 14.945 1.253 2.369 1 96.81 96 ARG A N 1
ATOM 690 C CA . ARG A 1 96 ? 13.711 0.736 2.951 1 96.81 96 ARG A CA 1
ATOM 691 C C . ARG A 1 96 ? 13.594 -0.771 2.744 1 96.81 96 ARG A C 1
ATOM 693 O O . ARG A 1 96 ? 13.93 -1.283 1.675 1 96.81 96 ARG A O 1
ATOM 700 N N . VAL A 1 97 ? 13.227 -1.532 3.809 1 95.88 97 VAL A N 1
ATOM 701 C CA . VAL A 1 97 ? 13.023 -2.977 3.76 1 95.88 97 VAL A CA 1
ATOM 702 C C . VAL A 1 97 ? 11.602 -3.318 4.207 1 95.88 97 VAL A C 1
ATOM 704 O O . VAL A 1 97 ? 11.203 -2.992 5.328 1 95.88 97 VAL A O 1
ATOM 707 N N . ASN A 1 98 ? 10.812 -3.916 3.33 1 97.88 98 ASN A N 1
ATOM 708 C CA . ASN A 1 98 ? 9.438 -4.301 3.619 1 97.88 98 ASN A CA 1
ATOM 709 C C . ASN A 1 98 ? 9.133 -5.711 3.119 1 97.88 98 ASN A C 1
ATOM 711 O O . ASN A 1 98 ? 9.859 -6.246 2.285 1 97.88 98 ASN A O 1
ATOM 715 N N . CYS A 1 99 ? 8.141 -6.285 3.678 1 95.88 99 CYS A N 1
ATOM 716 C CA . CYS A 1 99 ? 7.711 -7.59 3.188 1 95.88 99 CYS A CA 1
ATOM 717 C C . CYS A 1 99 ? 6.215 -7.594 2.889 1 95.88 99 CYS A C 1
ATOM 719 O O . CYS A 1 99 ? 5.484 -6.711 3.344 1 95.88 99 CYS A O 1
ATOM 721 N N . ILE A 1 100 ? 5.773 -8.469 1.995 1 97.06 100 ILE A N 1
ATOM 722 C CA . ILE A 1 100 ? 4.391 -8.766 1.646 1 97.06 100 ILE A CA 1
ATOM 723 C C . ILE A 1 100 ? 4.027 -10.172 2.125 1 97.06 100 ILE A C 1
ATOM 725 O O . ILE A 1 100 ? 4.793 -11.117 1.925 1 97.06 100 ILE A O 1
ATOM 729 N N . SER A 1 101 ? 2.93 -10.297 2.824 1 95.69 101 SER A N 1
ATOM 730 C CA . SER A 1 101 ? 2.41 -11.594 3.244 1 95.69 101 SER A CA 1
ATOM 731 C C . SER A 1 101 ? 1.172 -11.977 2.443 1 95.69 101 SER A C 1
ATOM 733 O O . SER A 1 101 ? 0.065 -11.531 2.746 1 95.69 101 SER A O 1
ATOM 735 N N . PRO A 1 102 ? 1.409 -12.805 1.468 1 95.06 102 PRO A N 1
ATOM 736 C CA . PRO A 1 102 ? 0.277 -13.211 0.631 1 95.06 102 PRO A CA 1
ATOM 737 C C . PRO A 1 102 ? -0.595 -14.273 1.29 1 95.06 102 PRO A C 1
ATOM 739 O O . PRO A 1 102 ? -0.081 -15.148 1.993 1 95.06 102 PRO A O 1
ATOM 742 N N . GLY A 1 103 ? -1.987 -14.133 1.111 1 93.62 103 GLY A N 1
ATOM 743 C CA . GLY A 1 103 ? -2.873 -15.266 1.333 1 93.62 103 GLY A CA 1
ATOM 744 C C . GLY A 1 103 ? -2.826 -16.281 0.212 1 93.62 103 GLY A C 1
ATOM 745 O O . GLY A 1 103 ? -1.754 -16.594 -0.308 1 93.62 103 GLY A O 1
ATOM 746 N N . ASN A 1 104 ? -4.027 -16.906 -0.07 1 94.06 104 ASN A N 1
ATOM 747 C CA . ASN A 1 104 ? -4.078 -17.812 -1.206 1 94.06 104 ASN A CA 1
ATOM 748 C C . ASN A 1 104 ? -4.125 -17.062 -2.531 1 94.06 104 ASN A C 1
ATOM 750 O O . ASN A 1 104 ? -5.148 -16.469 -2.875 1 94.06 104 ASN A O 1
ATOM 754 N N . VAL A 1 105 ? -3.035 -17.078 -3.227 1 96.19 105 VAL A N 1
ATOM 755 C CA . VAL A 1 105 ? -2.902 -16.484 -4.555 1 96.19 105 VAL A CA 1
ATOM 756 C C . VAL A 1 105 ? -2.895 -17.594 -5.613 1 96.19 105 VAL A C 1
ATOM 758 O O . VAL A 1 105 ? -2.191 -18.594 -5.469 1 96.19 105 VAL A O 1
ATOM 761 N N . MET A 1 106 ? -3.734 -17.406 -6.594 1 96.81 106 MET A N 1
ATOM 762 C CA . MET A 1 106 ? -3.762 -18.406 -7.656 1 96.81 106 MET A CA 1
ATOM 763 C C . MET A 1 106 ? -2.48 -18.359 -8.484 1 96.81 106 MET A C 1
ATOM 765 O O . MET A 1 106 ? -2.186 -17.344 -9.117 1 96.81 106 MET A O 1
ATOM 769 N N . THR A 1 107 ? -1.672 -19.375 -8.383 1 95.88 107 THR A N 1
ATOM 770 C CA . THR A 1 107 ? -0.43 -19.578 -9.117 1 95.88 107 THR A CA 1
ATOM 771 C C . THR A 1 107 ? -0.421 -20.953 -9.781 1 95.88 107 THR A C 1
ATOM 773 O O . THR A 1 107 ? -1.25 -21.812 -9.461 1 95.88 107 THR A O 1
ATOM 776 N N . PRO A 1 108 ? 0.493 -21.172 -10.758 1 93.06 108 PRO A N 1
ATOM 777 C CA . PRO A 1 108 ? 0.599 -22.516 -11.336 1 93.06 108 PRO A CA 1
ATOM 778 C C . PRO A 1 108 ? 0.829 -23.594 -10.273 1 93.06 108 PRO A C 1
ATOM 780 O O . PRO A 1 108 ? 0.312 -24.703 -10.398 1 93.06 108 PRO A O 1
ATOM 783 N N . LEU A 1 109 ? 1.569 -23.203 -9.227 1 89.44 109 LEU A N 1
ATOM 784 C CA . LEU A 1 109 ? 1.792 -24.156 -8.141 1 89.44 109 LEU A CA 1
ATOM 785 C C . LEU A 1 109 ? 0.478 -24.516 -7.457 1 89.44 109 LEU A C 1
ATOM 787 O O . LEU A 1 109 ? 0.221 -25.688 -7.172 1 89.44 109 LEU A O 1
ATOM 791 N N . TRP A 1 110 ? -0.345 -23.547 -7.156 1 91.75 110 TRP A N 1
ATOM 792 C CA . TRP A 1 110 ? -1.637 -23.781 -6.52 1 91.75 110 TRP A CA 1
ATOM 793 C C . TRP A 1 110 ? -2.545 -24.609 -7.422 1 91.75 110 TRP A C 1
ATOM 795 O O . TRP A 1 110 ? -3.25 -25.5 -6.949 1 91.75 110 TRP A O 1
ATOM 805 N N . GLU A 1 111 ? -2.561 -24.328 -8.664 1 93.69 111 GLU A N 1
ATOM 806 C CA . GLU A 1 111 ? -3.357 -25.078 -9.625 1 93.69 111 GLU A CA 1
ATOM 807 C C . GLU A 1 111 ? -2.941 -26.547 -9.664 1 93.69 111 GLU A C 1
ATOM 809 O O . GLU A 1 111 ? -3.793 -27.438 -9.695 1 93.69 111 GLU A O 1
ATOM 814 N N . GLU A 1 112 ? -1.696 -26.766 -9.727 1 93.38 112 GLU A N 1
ATOM 815 C CA . GLU A 1 112 ? -1.168 -28.125 -9.758 1 93.38 112 GLU A CA 1
ATOM 816 C C . GLU A 1 112 ? -1.564 -28.891 -8.508 1 93.38 112 GLU A C 1
ATOM 818 O O . GLU A 1 112 ? -2.002 -30.047 -8.594 1 93.38 112 GLU A O 1
ATOM 823 N N . LEU A 1 113 ? -1.409 -28.234 -7.371 1 92.94 113 LEU A N 1
ATOM 824 C CA . LEU A 1 113 ? -1.733 -28.875 -6.102 1 92.94 113 LEU A CA 1
ATOM 825 C C . LEU A 1 113 ? -3.219 -29.219 -6.023 1 92.94 113 LEU A C 1
ATOM 827 O O . LEU A 1 113 ? -3.59 -30.312 -5.598 1 92.94 113 LEU A O 1
ATOM 831 N N . ALA A 1 114 ? -4.023 -28.297 -6.434 1 94.25 114 ALA A N 1
ATOM 832 C CA . ALA A 1 114 ? -5.461 -28.547 -6.465 1 94.25 114 ALA A CA 1
ATOM 833 C C . ALA A 1 114 ? -5.793 -29.688 -7.418 1 94.25 114 ALA A C 1
ATOM 835 O O . ALA A 1 114 ? -6.664 -30.516 -7.129 1 94.25 114 ALA A O 1
ATOM 836 N N . GLY A 1 115 ? -5.117 -29.75 -8.547 1 95.75 115 GLY A N 1
ATOM 837 C CA . GLY A 1 115 ? -5.336 -30.766 -9.547 1 95.75 115 GLY A CA 1
ATOM 838 C C . GLY A 1 115 ? -4.996 -32.156 -9.062 1 95.75 115 GLY A C 1
ATOM 839 O O . GLY A 1 115 ? -5.449 -33.156 -9.641 1 95.75 115 GLY A O 1
ATOM 840 N N . GLN A 1 116 ? -4.266 -32.375 -8.047 1 95.81 116 GLN A N 1
ATOM 841 C CA . GLN A 1 116 ? -3.83 -33.656 -7.52 1 95.81 116 GLN A CA 1
ATOM 842 C C . GLN A 1 116 ? -4.812 -34.188 -6.473 1 95.81 116 GLN A C 1
ATOM 844 O O . GLN A 1 116 ? -4.66 -35.281 -5.977 1 95.81 116 GLN A O 1
ATOM 849 N N . THR A 1 117 ? -5.758 -33.344 -6.164 1 94.81 117 THR A N 1
ATOM 850 C CA . THR A 1 117 ? -6.746 -33.781 -5.18 1 94.81 117 THR A CA 1
ATOM 851 C C . THR A 1 117 ? -7.9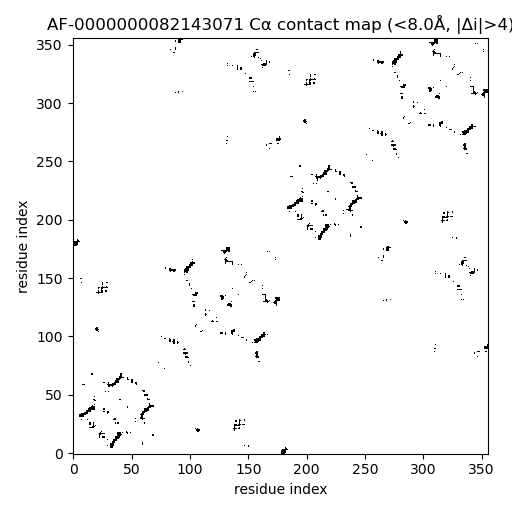1 -34.5 -5.852 1 94.81 117 THR A C 1
ATOM 853 O O . THR A 1 117 ? -8.023 -34.469 -7.082 1 94.81 117 THR A O 1
ATOM 856 N N . ALA A 1 118 ? -8.75 -35.219 -5.09 1 96.12 118 ALA A N 1
ATOM 857 C CA . ALA A 1 118 ? -9.867 -36 -5.609 1 96.12 118 ALA A CA 1
ATOM 858 C C . ALA A 1 118 ? -10.875 -35.125 -6.34 1 96.12 118 ALA A C 1
ATOM 860 O O . ALA A 1 118 ? -11.492 -35.562 -7.312 1 96.12 118 ALA A O 1
ATOM 861 N N . ASP A 1 119 ? -11.055 -33.875 -5.871 1 96.75 119 ASP A N 1
ATOM 862 C CA . ASP A 1 119 ? -11.984 -32.906 -6.453 1 96.75 119 ASP A CA 1
ATOM 863 C C . ASP A 1 119 ? -11.32 -31.547 -6.602 1 96.75 119 ASP A C 1
ATOM 865 O O . ASP A 1 119 ? -11.359 -30.734 -5.68 1 96.75 119 ASP A O 1
ATOM 869 N N . THR A 1 120 ? -10.766 -31.344 -7.73 1 95.06 120 THR A N 1
ATOM 870 C CA . THR A 1 120 ? -10.016 -30.141 -8.016 1 95.06 120 THR A CA 1
ATOM 871 C C . THR A 1 120 ? -10.867 -28.891 -7.766 1 95.06 120 THR A C 1
ATOM 873 O O . THR A 1 120 ? -10.43 -27.953 -7.105 1 95.06 120 THR A O 1
ATOM 876 N N . LEU A 1 121 ? -12.055 -28.859 -8.281 1 94.94 121 LEU A N 1
ATOM 877 C CA . LEU A 1 121 ? -12.938 -27.703 -8.172 1 94.94 121 LEU A CA 1
ATOM 878 C C . LEU A 1 121 ? -13.305 -27.453 -6.715 1 94.94 121 LEU A C 1
ATOM 880 O O . LEU A 1 121 ? -13.352 -26.297 -6.277 1 94.94 121 LEU A O 1
ATOM 884 N N . ALA A 1 122 ? -13.539 -28.484 -5.973 1 93.44 122 ALA A N 1
ATOM 885 C CA . ALA A 1 122 ? -13.859 -28.344 -4.555 1 93.44 122 ALA A CA 1
ATOM 886 C C . ALA A 1 122 ? -12.672 -27.781 -3.781 1 93.44 122 ALA A C 1
ATOM 888 O O . ALA A 1 122 ? -12.844 -26.969 -2.861 1 93.44 122 ALA A O 1
ATOM 889 N N . THR A 1 123 ? -11.516 -28.219 -4.102 1 93.5 123 THR A N 1
ATOM 890 C CA . THR A 1 123 ? -10.305 -27.734 -3.447 1 93.5 123 THR A CA 1
ATOM 891 C C . THR A 1 123 ? -10.086 -26.25 -3.715 1 93.5 123 THR A C 1
ATOM 893 O O . THR A 1 123 ? -9.766 -25.5 -2.801 1 93.5 123 THR A O 1
ATOM 896 N N . ILE A 1 124 ? -10.273 -25.875 -4.922 1 92.5 124 ILE A N 1
ATOM 897 C CA . ILE A 1 124 ? -10.141 -24.469 -5.277 1 92.5 124 ILE A CA 1
ATOM 898 C C . ILE A 1 124 ? -11.18 -23.641 -4.516 1 92.5 124 ILE A C 1
ATOM 900 O O . ILE A 1 124 ? -10.859 -22.594 -3.955 1 92.5 124 ILE A O 1
ATOM 904 N N . LYS A 1 125 ? -12.383 -24.125 -4.461 1 91.31 125 LYS A N 1
ATOM 905 C CA . LYS A 1 125 ? -13.453 -23.422 -3.758 1 91.31 125 LYS A CA 1
ATOM 906 C C . LYS A 1 125 ? -13.141 -23.297 -2.271 1 91.31 125 LYS A C 1
ATOM 908 O O . LYS A 1 125 ? -13.445 -22.266 -1.655 1 91.31 125 LYS A O 1
ATOM 913 N N . GLU A 1 126 ? -12.578 -24.297 -1.714 1 90.25 126 GLU A N 1
ATOM 914 C CA . GLU A 1 126 ? -12.148 -24.234 -0.32 1 90.25 126 GLU A CA 1
ATOM 915 C C . GLU A 1 126 ? -11.102 -23.141 -0.113 1 90.25 126 GLU A C 1
ATOM 917 O O . GLU A 1 126 ? -11.133 -22.422 0.888 1 90.25 126 GLU A O 1
ATOM 922 N N . GLY A 1 127 ? -10.148 -23.031 -1.005 1 91 127 GLY A N 1
ATOM 923 C CA . GLY A 1 127 ? -9.148 -21.969 -0.952 1 91 127 GLY A CA 1
ATOM 924 C C . GLY A 1 127 ? -9.75 -20.578 -1.045 1 91 127 GLY A C 1
ATOM 925 O O . GLY A 1 127 ? -9.352 -19.672 -0.316 1 91 127 GLY A O 1
ATOM 926 N N . GLU A 1 128 ? -10.711 -20.438 -1.935 1 91.62 128 GLU A N 1
ATOM 927 C CA . GLU A 1 128 ? -11.43 -19.172 -2.057 1 91.62 128 GLU A CA 1
ATOM 928 C C . GLU A 1 128 ? -12.156 -18.828 -0.76 1 91.62 128 GLU A C 1
ATOM 930 O O . GLU A 1 128 ? -12.07 -17.688 -0.281 1 91.62 128 GLU A O 1
ATOM 935 N N . ASN A 1 129 ? -12.742 -19.859 -0.147 1 90.62 129 ASN A N 1
ATOM 936 C CA . ASN A 1 129 ? -13.578 -19.656 1.028 1 90.62 129 ASN A CA 1
ATOM 937 C C . ASN A 1 129 ? -12.742 -19.406 2.279 1 90.62 129 ASN A C 1
ATOM 939 O O . ASN A 1 129 ? -13.258 -18.922 3.289 1 90.62 129 ASN A O 1
ATOM 943 N N . ALA A 1 130 ? -11.562 -19.766 2.145 1 90.5 130 ALA A N 1
ATOM 944 C CA . ALA A 1 130 ? -10.656 -19.516 3.262 1 90.5 130 ALA A CA 1
ATOM 945 C C . ALA A 1 130 ? -10.266 -18.031 3.33 1 90.5 130 ALA A C 1
ATOM 947 O O . ALA A 1 130 ? -9.617 -17.594 4.285 1 90.5 130 ALA A O 1
ATOM 948 N N . GLN A 1 131 ? -10.711 -17.281 2.436 1 91.12 131 GLN A N 1
ATOM 949 C CA . GLN A 1 131 ? -10.477 -15.836 2.393 1 91.12 131 GLN A CA 1
ATOM 950 C C . GLN A 1 131 ? -11.789 -15.07 2.523 1 91.12 131 GLN A C 1
ATOM 952 O O . GLN A 1 131 ? -12.773 -15.391 1.862 1 91.12 131 GLN A O 1
ATOM 957 N N . LEU A 1 132 ? -11.773 -14.047 3.338 1 90.81 132 LEU A N 1
ATOM 958 C CA . LEU A 1 132 ? -12.961 -13.25 3.619 1 90.81 132 LEU A CA 1
ATOM 959 C C . LEU A 1 132 ? -13.578 -12.727 2.328 1 90.81 132 LEU A C 1
ATOM 961 O O . LEU A 1 132 ? -14.805 -12.648 2.205 1 90.81 132 LEU A O 1
ATOM 965 N N . LEU A 1 133 ? -12.781 -12.375 1.323 1 92.56 133 LEU A N 1
ATOM 966 C CA . LEU A 1 133 ? -13.242 -11.789 0.07 1 92.56 133 LEU A CA 1
ATOM 967 C C . LEU A 1 133 ? -13.844 -12.859 -0.841 1 92.56 133 LEU A C 1
ATOM 969 O O . LEU A 1 133 ? -14.438 -12.539 -1.871 1 92.56 133 LEU A O 1
ATOM 973 N N . GLY A 1 134 ? -13.641 -14.148 -0.576 1 92.12 134 GLY A N 1
ATOM 974 C CA . GLY A 1 134 ? -14.32 -15.219 -1.288 1 92.12 134 GLY A CA 1
ATOM 975 C C . GLY A 1 134 ? -13.695 -15.531 -2.635 1 92.12 134 GLY A C 1
ATOM 976 O O . GLY A 1 134 ? -14.367 -16.062 -3.525 1 92.12 134 GLY A O 1
ATOM 977 N N . ARG A 1 135 ? -12.508 -15.172 -2.83 1 93.75 135 ARG A N 1
ATOM 978 C CA . ARG A 1 135 ? -11.781 -15.445 -4.062 1 93.75 135 ARG A CA 1
ATOM 979 C C . ARG A 1 135 ? -10.289 -15.594 -3.793 1 93.75 135 ARG A C 1
ATOM 981 O O . ARG A 1 135 ? -9.805 -15.234 -2.717 1 93.75 135 ARG A O 1
ATOM 988 N N . MET A 1 136 ? -9.57 -16.172 -4.793 1 94.62 136 MET A N 1
ATOM 989 C CA . MET A 1 136 ? -8.117 -16.203 -4.762 1 94.62 136 MET A CA 1
ATOM 990 C C . MET A 1 136 ? -7.527 -14.852 -5.145 1 94.62 136 MET A C 1
ATOM 992 O O . MET A 1 136 ? -8.133 -14.094 -5.902 1 94.62 136 MET A O 1
ATOM 996 N N . GLY A 1 137 ? -6.371 -14.508 -4.547 1 96.94 137 GLY A N 1
ATOM 997 C CA . GLY A 1 137 ? -5.586 -13.398 -5.07 1 96.94 137 GLY A CA 1
ATOM 998 C C . GLY A 1 137 ? -4.969 -13.695 -6.422 1 96.94 137 GLY A C 1
ATOM 999 O O . GLY A 1 137 ? -4.988 -14.844 -6.883 1 96.94 137 GLY A O 1
ATOM 1000 N N . THR A 1 138 ? -4.438 -12.633 -7.098 1 98.25 138 THR A N 1
ATOM 1001 C CA . THR A 1 138 ? -3.857 -12.82 -8.422 1 98.25 138 THR A CA 1
ATOM 1002 C C . THR A 1 138 ? -2.383 -12.43 -8.43 1 98.25 138 THR A C 1
ATOM 1004 O O . THR A 1 138 ? -1.925 -11.703 -7.543 1 98.25 138 THR A O 1
ATOM 1007 N N . GLU A 1 139 ? -1.668 -12.859 -9.453 1 98.12 139 GLU A N 1
ATOM 1008 C CA . GLU A 1 139 ? -0.283 -12.453 -9.68 1 98.12 139 GLU A CA 1
ATOM 1009 C C . GLU A 1 139 ? -0.17 -10.945 -9.836 1 98.12 139 GLU A C 1
ATOM 1011 O O . GLU A 1 139 ? 0.739 -10.32 -9.273 1 98.12 139 GLU A O 1
ATOM 1016 N N . ALA A 1 140 ? -1.122 -10.391 -10.477 1 98.25 140 ALA A N 1
ATOM 1017 C CA . ALA A 1 140 ? -1.109 -8.961 -10.75 1 98.25 140 ALA A CA 1
ATOM 1018 C C . ALA A 1 140 ? -1.259 -8.156 -9.461 1 98.25 140 ALA A C 1
ATOM 1020 O O . ALA A 1 140 ? -0.577 -7.145 -9.273 1 98.25 140 ALA A O 1
ATOM 1021 N N . GLU A 1 141 ? -2.111 -8.602 -8.555 1 98.5 141 GLU A N 1
ATOM 1022 C CA . GLU A 1 141 ? -2.293 -7.922 -7.277 1 98.5 141 GLU A CA 1
ATOM 1023 C C . GLU A 1 141 ? -1.02 -7.973 -6.438 1 98.5 141 GLU A C 1
ATOM 1025 O O . GLU A 1 141 ? -0.699 -7.016 -5.73 1 98.5 141 GLU A O 1
ATOM 1030 N N . SER A 1 142 ? -0.319 -9.023 -6.543 1 98.19 142 SER A N 1
ATOM 1031 C CA . SER A 1 142 ? 0.975 -9.109 -5.875 1 98.19 142 SER A CA 1
ATOM 1032 C C . SER A 1 142 ? 1.974 -8.125 -6.473 1 98.19 142 SER A C 1
ATOM 1034 O O . SER A 1 142 ? 2.709 -7.461 -5.738 1 98.19 142 SER A O 1
ATOM 1036 N N . GLY A 1 143 ? 2.018 -8.047 -7.789 1 98.56 143 GLY A N 1
ATOM 1037 C CA . GLY A 1 143 ? 2.875 -7.078 -8.453 1 98.56 143 GLY A CA 1
ATOM 1038 C C . GLY A 1 143 ? 2.555 -5.645 -8.078 1 98.56 143 GLY A C 1
ATOM 1039 O O . GLY A 1 143 ? 3.459 -4.832 -7.891 1 98.56 143 GLY A O 1
ATOM 1040 N N . LEU A 1 144 ? 1.267 -5.312 -7.965 1 98.62 144 LEU A N 1
ATOM 1041 C CA . LEU A 1 144 ? 0.844 -3.959 -7.621 1 98.62 144 LEU A CA 1
ATOM 1042 C C . LEU A 1 144 ? 1.22 -3.619 -6.184 1 98.62 144 LEU A C 1
ATOM 1044 O O . LEU A 1 144 ? 1.557 -2.473 -5.879 1 98.62 144 LEU A O 1
ATOM 1048 N N . ALA A 1 145 ? 1.138 -4.613 -5.273 1 98.75 145 ALA A N 1
ATOM 1049 C CA . ALA A 1 145 ? 1.608 -4.402 -3.908 1 98.75 145 ALA A CA 1
ATOM 1050 C C . ALA A 1 145 ? 3.094 -4.055 -3.889 1 98.75 145 ALA A C 1
ATOM 1052 O O . ALA A 1 145 ? 3.508 -3.109 -3.215 1 98.75 145 ALA A O 1
ATOM 1053 N N . ALA A 1 146 ? 3.854 -4.816 -4.672 1 98.62 146 ALA A N 1
ATOM 1054 C CA . ALA A 1 146 ? 5.289 -4.555 -4.754 1 98.62 146 ALA A CA 1
ATOM 1055 C C . ALA A 1 146 ? 5.562 -3.182 -5.359 1 98.62 146 ALA A C 1
ATOM 1057 O O . ALA A 1 146 ? 6.449 -2.459 -4.898 1 98.62 146 ALA A O 1
ATOM 1058 N N . LEU A 1 147 ? 4.836 -2.834 -6.383 1 98.62 147 LEU A N 1
ATOM 1059 C CA . LEU A 1 147 ? 5.004 -1.535 -7.027 1 98.62 147 LEU A CA 1
ATOM 1060 C C . LEU A 1 147 ? 4.691 -0.403 -6.055 1 98.62 147 LEU A C 1
ATOM 1062 O O . LEU A 1 147 ? 5.418 0.592 -6.004 1 98.62 147 LEU A O 1
ATOM 1066 N N . TYR A 1 148 ? 3.637 -0.52 -5.289 1 98.62 148 TYR A N 1
ATOM 1067 C CA . TYR A 1 148 ? 3.32 0.491 -4.285 1 98.62 148 TYR A CA 1
ATOM 1068 C C . TYR A 1 148 ? 4.469 0.662 -3.301 1 98.62 148 TYR A C 1
ATOM 1070 O O . TYR A 1 148 ? 4.902 1.784 -3.027 1 98.62 148 TYR A O 1
ATOM 1078 N N . LEU A 1 149 ? 4.969 -0.449 -2.721 1 98.44 149 LEU A N 1
ATOM 1079 C CA . LEU A 1 149 ? 6.039 -0.394 -1.731 1 98.44 149 LEU A CA 1
ATOM 1080 C C . LEU A 1 149 ? 7.289 0.256 -2.318 1 98.44 149 LEU A C 1
ATOM 1082 O O . LEU A 1 149 ? 8 0.985 -1.622 1 98.44 149 LEU A O 1
ATOM 1086 N N . ALA A 1 150 ? 7.52 0.014 -3.605 1 97.81 150 ALA A N 1
ATOM 1087 C CA . ALA A 1 150 ? 8.719 0.544 -4.25 1 97.81 150 ALA A CA 1
ATOM 1088 C C . ALA A 1 150 ? 8.539 2.014 -4.621 1 97.81 150 ALA A C 1
ATOM 1090 O O . ALA A 1 150 ? 9.438 2.828 -4.414 1 97.81 150 ALA A O 1
ATOM 1091 N N . ALA A 1 151 ? 7.371 2.393 -5.133 1 97.25 151 ALA A N 1
ATOM 1092 C CA . ALA A 1 151 ? 7.203 3.664 -5.828 1 97.25 151 ALA A CA 1
ATOM 1093 C C . ALA A 1 151 ? 6.59 4.719 -4.91 1 97.25 151 ALA A C 1
ATOM 1095 O O . ALA A 1 151 ? 6.992 5.883 -4.938 1 97.25 151 ALA A O 1
ATOM 1096 N N . ASP A 1 152 ? 5.625 4.273 -4.105 1 97.31 152 ASP A N 1
ATOM 1097 C CA . ASP A 1 152 ? 4.805 5.281 -3.438 1 97.31 152 ASP A CA 1
ATOM 1098 C C . ASP A 1 152 ? 5.012 5.246 -1.926 1 97.31 152 ASP A C 1
ATOM 1100 O O . ASP A 1 152 ? 4.859 6.262 -1.247 1 97.31 152 ASP A O 1
ATOM 1104 N N . ALA A 1 153 ? 5.305 4.086 -1.369 1 98 153 ALA A N 1
ATOM 1105 C CA . ALA A 1 153 ? 5.395 3.904 0.077 1 98 153 ALA A CA 1
ATOM 1106 C C . ALA A 1 153 ? 6.734 4.398 0.61 1 98 153 ALA A C 1
ATOM 1108 O O . ALA A 1 153 ? 7.43 3.678 1.328 1 98 153 ALA A O 1
ATOM 1109 N N . THR A 1 154 ? 7.094 5.652 0.322 1 97.38 154 THR A N 1
ATOM 1110 C CA . THR A 1 154 ? 8.414 6.203 0.623 1 97.38 154 THR A CA 1
ATOM 1111 C C . THR A 1 154 ? 8.57 6.438 2.123 1 97.38 154 THR A C 1
ATOM 1113 O O . THR A 1 154 ? 9.68 6.664 2.607 1 97.38 154 THR A O 1
ATOM 1116 N N . PHE A 1 155 ? 7.469 6.344 2.869 1 97.31 155 PHE A N 1
ATOM 1117 C CA . PHE A 1 155 ? 7.52 6.523 4.312 1 97.31 155 PHE A CA 1
ATOM 1118 C C . PHE A 1 155 ? 7.227 5.215 5.035 1 97.31 155 PHE A C 1
ATOM 1120 O O . PHE A 1 155 ? 6.836 5.219 6.203 1 97.31 155 PHE A O 1
ATOM 1127 N N . CYS A 1 156 ? 7.344 4.113 4.344 1 97.88 156 CYS A N 1
ATOM 1128 C CA . CYS A 1 156 ? 7.203 2.777 4.91 1 97.88 156 CYS A CA 1
ATOM 1129 C C . CYS A 1 156 ? 8.547 2.053 4.938 1 97.88 156 CYS A C 1
ATOM 1131 O O . CYS A 1 156 ? 9.25 2.006 3.926 1 97.88 156 CYS A O 1
ATOM 1133 N N . THR A 1 157 ? 8.891 1.489 6.098 1 95.94 157 THR A N 1
ATOM 1134 C CA . THR A 1 157 ? 9.992 0.536 6.238 1 95.94 157 THR A CA 1
ATOM 1135 C C . THR A 1 157 ? 9.742 -0.396 7.422 1 95.94 157 THR A C 1
ATOM 1137 O O . THR A 1 157 ? 9.078 -0.019 8.391 1 95.94 157 THR A O 1
ATOM 1140 N N . GLY A 1 158 ? 10.148 -1.641 7.277 1 95.31 158 GLY A N 1
ATOM 1141 C CA . GLY A 1 158 ? 10.008 -2.629 8.336 1 95.31 158 GLY A CA 1
ATOM 1142 C C . GLY A 1 158 ? 8.586 -3.146 8.484 1 95.31 158 GLY A C 1
ATOM 1143 O O . GLY A 1 158 ? 8.234 -3.717 9.516 1 95.31 158 GLY A O 1
ATOM 1144 N N . ILE A 1 159 ? 7.762 -2.965 7.484 1 96.56 159 ILE A N 1
ATOM 1145 C CA . ILE A 1 159 ? 6.359 -3.328 7.656 1 96.56 159 ILE A CA 1
ATOM 1146 C C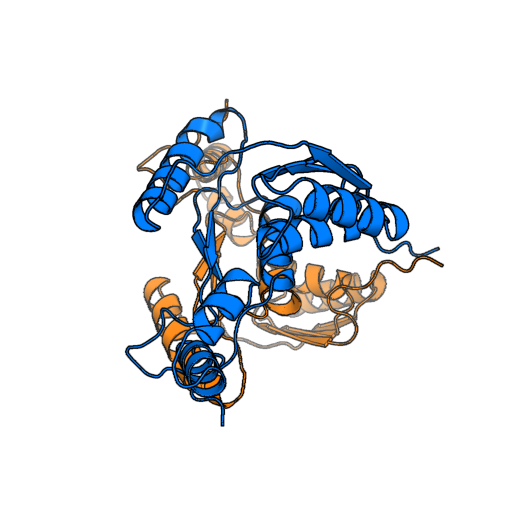 . ILE A 1 159 ? 6.082 -4.652 6.949 1 96.56 159 ILE A C 1
ATOM 1148 O O . ILE A 1 159 ? 6.879 -5.105 6.125 1 96.56 159 ILE A O 1
ATOM 1152 N N . ASP A 1 160 ? 5.004 -5.266 7.371 1 96.44 160 ASP A N 1
ATOM 1153 C CA . ASP A 1 160 ? 4.406 -6.414 6.691 1 96.44 160 ASP A CA 1
ATOM 1154 C C . ASP A 1 160 ? 3.068 -6.039 6.059 1 96.44 160 ASP A C 1
ATOM 1156 O O . ASP A 1 160 ? 2.104 -5.734 6.762 1 96.44 160 ASP A O 1
ATOM 1160 N N . LEU A 1 161 ? 3.07 -5.996 4.75 1 97.62 161 LEU A N 1
ATOM 1161 C CA . LEU A 1 161 ? 1.839 -5.707 4.023 1 97.62 161 LEU A CA 1
ATOM 1162 C C . LEU A 1 161 ? 1.056 -6.988 3.75 1 97.62 161 LEU A C 1
ATOM 1164 O O . LEU A 1 161 ? 1.444 -7.789 2.898 1 97.62 161 LEU A O 1
ATOM 1168 N N . LEU A 1 162 ? -0.043 -7.172 4.449 1 96.25 162 LEU A N 1
ATOM 1169 C CA . LEU A 1 162 ? -0.893 -8.336 4.25 1 96.25 162 LEU A CA 1
ATOM 1170 C C . LEU A 1 162 ? -1.691 -8.219 2.955 1 96.25 162 LEU A C 1
ATOM 1172 O O . LEU A 1 162 ? -2.451 -7.262 2.779 1 96.25 162 LEU A O 1
ATOM 1176 N N . LEU A 1 163 ? -1.461 -9.102 2.117 1 96.88 163 LEU A N 1
ATOM 1177 C CA . LEU A 1 163 ? -2.195 -9.297 0.872 1 96.88 163 LEU A CA 1
ATOM 1178 C C . LEU A 1 163 ? -2.951 -10.625 0.889 1 96.88 163 LEU A C 1
ATOM 1180 O O . LEU A 1 163 ? -2.566 -11.57 0.198 1 96.88 163 LEU A O 1
ATOM 1184 N N . SER A 1 164 ? -4.117 -10.672 1.701 1 94.56 164 SER A N 1
ATOM 1185 C CA . SER A 1 164 ? -4.605 -12 2.057 1 94.56 164 SER A CA 1
ATOM 1186 C C . SER A 1 164 ? -6.102 -12.133 1.788 1 94.56 164 SER A C 1
ATOM 1188 O O . SER A 1 164 ? -6.699 -13.164 2.076 1 94.56 164 SER A O 1
ATOM 1190 N N . GLY A 1 165 ? -6.703 -11.07 1.309 1 94.12 165 GLY A N 1
ATOM 1191 C CA . GLY A 1 165 ? -8.148 -11.125 1.17 1 94.12 165 GLY A CA 1
ATOM 1192 C C . GLY A 1 165 ? -8.867 -11.328 2.488 1 94.12 165 GLY A C 1
ATOM 1193 O O . GLY A 1 165 ? -9.984 -11.852 2.518 1 94.12 165 GLY A O 1
ATOM 1194 N N . GLY A 1 166 ? -8.219 -11.094 3.557 1 93 166 GLY A N 1
ATOM 1195 C CA . GLY A 1 166 ? -8.812 -11.227 4.875 1 93 166 GLY A CA 1
ATOM 1196 C C . GLY A 1 166 ? -8.664 -12.625 5.457 1 93 166 GLY A C 1
ATOM 1197 O O . GLY A 1 166 ? -9.375 -12.984 6.395 1 93 166 GLY A O 1
ATOM 1198 N N . ALA A 1 167 ? -7.762 -13.461 4.906 1 91 167 ALA A N 1
ATOM 1199 C CA . ALA A 1 167 ? -7.574 -14.836 5.367 1 91 167 ALA A CA 1
ATOM 1200 C C . ALA A 1 167 ? -7.223 -14.875 6.852 1 91 167 ALA A C 1
ATOM 1202 O O . ALA A 1 167 ? -7.543 -15.836 7.543 1 91 167 ALA A O 1
ATOM 1203 N N . GLU A 1 168 ? -6.641 -13.836 7.391 1 87.5 168 GLU A N 1
ATOM 1204 C CA . GLU A 1 168 ? -6.188 -13.82 8.781 1 87.5 168 GLU A CA 1
ATOM 1205 C C . GLU A 1 168 ? -7.324 -13.438 9.727 1 87.5 168 GLU A C 1
ATOM 1207 O O . GLU A 1 168 ? -7.152 -13.461 10.945 1 87.5 168 GLU A O 1
ATOM 1212 N N . LEU A 1 169 ? -8.414 -13.086 8.922 1 83.56 169 LEU A N 1
ATOM 1213 C CA . LEU A 1 169 ? -9.523 -12.586 9.734 1 83.56 169 LEU A CA 1
ATOM 1214 C C . LEU A 1 169 ? -10.5 -13.711 10.07 1 83.56 169 LEU A C 1
ATOM 1216 O O . LEU A 1 169 ? -10.977 -14.414 9.172 1 83.56 169 LEU A O 1
ATOM 1220 N N . ASN A 1 170 ? -10.727 -13.984 11.273 1 67.81 170 ASN A N 1
ATOM 1221 C CA . ASN A 1 170 ? -11.719 -14.938 11.75 1 67.81 170 ASN A CA 1
ATOM 1222 C C . ASN A 1 170 ? -11.25 -16.375 11.539 1 67.81 170 ASN A C 1
ATOM 1224 O O . ASN A 1 170 ? -10.219 -16.609 10.906 1 67.81 170 ASN A O 1
ATOM 1228 N N . TYR A 1 171 ? -11.805 -17.328 12.25 1 59 171 TYR A N 1
ATOM 1229 C CA . TYR A 1 171 ? -11.469 -18.75 12.164 1 59 171 TYR A CA 1
ATOM 1230 C C . TYR A 1 171 ? -12.398 -19.469 11.203 1 59 171 TYR A C 1
ATOM 1232 O O . TYR A 1 171 ? -13.602 -19.188 11.156 1 59 171 TYR A O 1
ATOM 1240 N N . GLY A 1 172 ? -11.859 -20.453 10.391 1 58.16 172 GLY A N 1
ATOM 1241 C CA . GLY A 1 172 ? -12.648 -21.359 9.562 1 58.16 172 GLY A CA 1
ATOM 1242 C C . GLY A 1 172 ? -13.062 -20.75 8.234 1 58.16 172 GLY A C 1
ATOM 1243 O O . GLY A 1 172 ? -12.273 -20.031 7.605 1 58.16 172 GLY A O 1
ATOM 1244 N N . TYR A 1 173 ? -14.164 -21.172 7.773 1 60.5 173 TYR A N 1
ATOM 1245 C CA . TYR A 1 173 ? -14.836 -20.578 6.617 1 60.5 173 TYR A CA 1
ATOM 1246 C C . TYR A 1 173 ? -15.094 -19.094 6.832 1 60.5 173 TYR A C 1
ATOM 1248 O O . TYR A 1 173 ? -15.734 -18.703 7.812 1 60.5 173 TYR A O 1
ATOM 1256 N N . LYS A 1 174 ? -14.508 -18.297 5.945 1 67 174 LYS A N 1
ATOM 1257 C CA . LYS A 1 174 ? -14.461 -16.875 6.25 1 67 174 LYS A CA 1
ATOM 1258 C C . LYS A 1 174 ? -15.375 -16.078 5.324 1 67 174 LYS A C 1
ATOM 1260 O O . LYS A 1 174 ? -15.938 -15.055 5.719 1 67 174 LYS A O 1
ATOM 1265 N N . SER A 1 175 ? -15.516 -16.672 4.098 1 67.38 175 SER A N 1
ATOM 1266 C CA . SER A 1 175 ? -16.188 -15.844 3.105 1 67.38 175 SER A CA 1
ATOM 1267 C C . SER A 1 175 ? -17.672 -15.68 3.426 1 67.38 175 SER A C 1
ATOM 1269 O O . SER A 1 175 ? -18.328 -16.641 3.824 1 67.38 175 SER A O 1
ATOM 1271 N N . GLN A 1 176 ? -18.047 -14.531 3.457 1 66.56 176 GLN A N 1
ATOM 1272 C CA . GLN A 1 176 ? -19.469 -14.211 3.629 1 66.56 176 GLN A CA 1
ATOM 1273 C C . GLN A 1 176 ? -20.078 -13.742 2.316 1 66.56 176 GLN A C 1
ATOM 1275 O O . GLN A 1 176 ? -21.203 -13.227 2.305 1 66.56 176 GLN A O 1
ATOM 1280 N N . VAL A 1 177 ? -19.219 -13.828 1.229 1 54.28 177 VAL A N 1
ATOM 1281 C CA . VAL A 1 177 ? -19.75 -13.406 -0.062 1 54.28 177 VAL A CA 1
ATOM 1282 C C . VAL A 1 177 ? -20.766 -14.43 -0.569 1 54.28 177 VAL A C 1
ATOM 1284 O O . VAL A 1 177 ? -20.484 -15.625 -0.593 1 54.28 177 VAL A O 1
ATOM 1287 N N . PRO A 1 178 ? -22.031 -13.961 -0.96 1 55.91 178 PRO A N 1
ATOM 1288 C CA . PRO A 1 178 ? -23.047 -14.922 -1.429 1 55.91 178 PRO A CA 1
ATOM 1289 C C . PRO A 1 178 ? -22.594 -15.672 -2.684 1 55.91 178 PRO A C 1
ATOM 1291 O O . PRO A 1 178 ? -21.828 -15.141 -3.482 1 55.91 178 PRO A O 1
ATOM 1294 N N . MET B 1 1 ? -1.474 9.078 -28.547 1 22.91 1 MET B N 1
ATOM 1295 C CA . MET B 1 1 ? -1.572 10.039 -27.453 1 22.91 1 MET B CA 1
ATOM 1296 C C . MET B 1 1 ? -1.454 9.344 -26.094 1 22.91 1 MET B C 1
ATOM 1298 O O . MET B 1 1 ? -2.391 8.672 -25.656 1 22.91 1 MET B O 1
ATOM 1302 N N . SER B 1 2 ? -0.426 8.711 -25.734 1 31.98 2 SER B N 1
ATOM 1303 C CA . SER B 1 2 ? -0.066 7.688 -24.75 1 31.98 2 SER B CA 1
ATOM 1304 C C . SER B 1 2 ? -0.546 8.07 -23.344 1 31.98 2 SER B C 1
ATOM 1306 O O . SER B 1 2 ? 0.003 8.984 -22.734 1 31.98 2 SER B O 1
ATOM 1308 N N . GLY B 1 3 ? -1.81 8.516 -22.984 1 38.31 3 GLY B N 1
ATOM 1309 C CA . GLY B 1 3 ? -2.598 9.234 -22 1 38.31 3 GLY B CA 1
ATOM 1310 C C . GLY B 1 3 ? -2.289 8.82 -20.578 1 38.31 3 GLY B C 1
ATOM 1311 O O . GLY B 1 3 ? -2.168 7.625 -20.281 1 38.31 3 GLY B O 1
ATOM 1312 N N . SER B 1 4 ? -1.553 9.539 -19.719 1 50.47 4 SER B N 1
ATOM 1313 C CA . SER B 1 4 ? -1.329 9.352 -18.297 1 50.47 4 SER B CA 1
ATOM 1314 C C . SER B 1 4 ? -2.523 8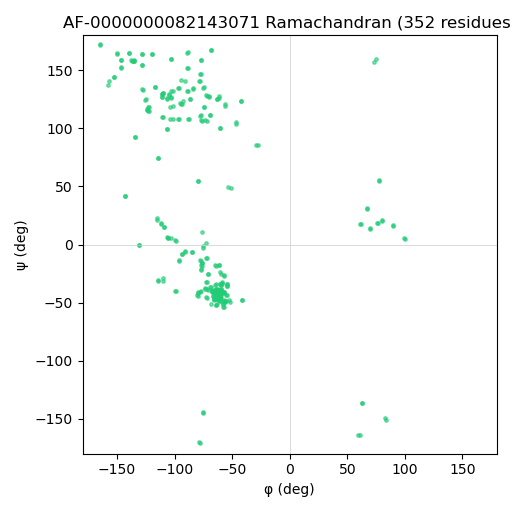.68 -17.625 1 50.47 4 SER B C 1
ATOM 1316 O O . SER B 1 4 ? -3.643 9.188 -17.688 1 50.47 4 SER B O 1
ATOM 1318 N N . THR B 1 5 ? -2.602 7.355 -17.625 1 71 5 THR B N 1
ATOM 1319 C CA . THR B 1 5 ? -3.82 6.688 -17.172 1 71 5 THR B CA 1
ATOM 1320 C C . THR B 1 5 ? -4.129 7.031 -15.719 1 71 5 THR B C 1
ATOM 1322 O O . THR B 1 5 ? -3.254 6.938 -14.852 1 71 5 THR B O 1
ATOM 1325 N N . LEU B 1 6 ? -5.07 7.98 -15.453 1 89.44 6 LEU B N 1
ATOM 1326 C CA . LEU B 1 6 ? -5.617 8.312 -14.148 1 89.44 6 LEU B CA 1
ATOM 1327 C C . LEU B 1 6 ? -5.902 7.047 -13.344 1 89.44 6 LEU B C 1
ATOM 1329 O O . LEU B 1 6 ? -6.582 6.137 -13.828 1 89.44 6 LEU B O 1
ATOM 1333 N N . ARG B 1 7 ? -5.297 7.012 -12.188 1 93.81 7 ARG B N 1
ATOM 1334 C CA . ARG B 1 7 ? -5.344 5.793 -11.391 1 93.81 7 ARG B CA 1
ATOM 1335 C C . ARG B 1 7 ? -6.703 5.629 -10.719 1 93.81 7 ARG B C 1
ATOM 1337 O O . ARG B 1 7 ? -7.035 4.547 -10.227 1 93.81 7 ARG B O 1
ATOM 1344 N N . TYR B 1 8 ? -7.434 6.754 -10.703 1 96.75 8 TYR B N 1
ATOM 1345 C CA . TYR B 1 8 ? -8.734 6.699 -10.047 1 96.75 8 TYR B CA 1
ATOM 1346 C C . TYR B 1 8 ? -9.758 7.555 -10.789 1 96.75 8 TYR B C 1
ATOM 1348 O O . TYR B 1 8 ? -10.57 8.234 -10.164 1 96.75 8 TYR B O 1
ATOM 1356 N N . GLY B 1 9 ? -9.703 7.465 -12.062 1 95.62 9 GLY B N 1
ATOM 1357 C CA . GLY B 1 9 ? -10.508 8.281 -12.953 1 95.62 9 GLY B CA 1
ATOM 1358 C C . GLY B 1 9 ? -12 8.039 -12.797 1 95.62 9 GLY B C 1
ATOM 1359 O O . GLY B 1 9 ? -12.453 6.891 -12.844 1 95.62 9 GLY B O 1
ATOM 1360 N N . ASP B 1 10 ? -12.727 9.055 -12.562 1 94.12 10 ASP B N 1
ATOM 1361 C CA . ASP B 1 10 ? -14.188 9.094 -12.578 1 94.12 10 ASP B CA 1
ATOM 1362 C C . ASP B 1 10 ? -14.773 8.312 -11.406 1 94.12 10 ASP B C 1
ATOM 1364 O O . ASP B 1 10 ? -15.945 7.93 -11.438 1 94.12 10 ASP B O 1
ATOM 1368 N N . LYS B 1 11 ? -14.023 7.969 -10.445 1 97.25 11 LYS B N 1
ATOM 1369 C CA . LYS B 1 11 ? -14.516 7.375 -9.211 1 97.25 11 LYS B CA 1
ATOM 1370 C C . LYS B 1 11 ? -14.852 8.453 -8.18 1 97.25 11 LYS B C 1
ATOM 1372 O O . LYS B 1 11 ? -14.312 9.562 -8.234 1 97.25 11 LYS B O 1
ATOM 1377 N N . VAL B 1 12 ? -15.758 8.141 -7.352 1 97.75 12 VAL B N 1
ATOM 1378 C CA . VAL B 1 12 ? -16.172 9.062 -6.309 1 97.75 12 VAL B CA 1
ATOM 1379 C C . VAL B 1 12 ? -15.453 8.742 -5.004 1 97.75 12 VAL B C 1
ATOM 1381 O O . VAL B 1 12 ? -15.312 7.574 -4.641 1 97.75 12 VAL B O 1
ATOM 1384 N N . VAL B 1 13 ? -14.953 9.75 -4.336 1 98.25 13 VAL B N 1
ATOM 1385 C CA . VAL B 1 13 ? -14.258 9.641 -3.059 1 98.25 13 VAL B CA 1
ATOM 1386 C C . VAL B 1 13 ? -14.875 10.602 -2.047 1 98.25 13 VAL B C 1
ATOM 1388 O O . VAL B 1 13 ? -15.141 11.766 -2.363 1 98.25 13 VAL B O 1
ATOM 1391 N N . ILE B 1 14 ? -15.133 10.141 -0.852 1 95.69 14 ILE B N 1
ATOM 1392 C CA . ILE B 1 14 ? -15.57 10.984 0.259 1 95.69 14 ILE B CA 1
ATOM 1393 C C . ILE B 1 14 ? -14.469 11.062 1.312 1 95.69 14 ILE B C 1
ATOM 1395 O O . ILE B 1 14 ? -13.93 10.039 1.735 1 95.69 14 ILE B O 1
ATOM 1399 N N . VAL B 1 15 ? -14.094 12.305 1.693 1 96.62 15 VAL B N 1
ATOM 1400 C CA . VAL B 1 15 ? -13.062 12.531 2.699 1 96.62 15 VAL B CA 1
ATOM 1401 C C . VAL B 1 15 ? -13.633 13.375 3.84 1 96.62 15 VAL B C 1
ATOM 1403 O O . VAL B 1 15 ? -14.016 14.523 3.639 1 96.62 15 VAL B O 1
ATOM 1406 N N . THR B 1 16 ? -13.719 12.797 5.023 1 92.25 16 THR B N 1
ATOM 1407 C CA . THR B 1 16 ? -14.07 13.562 6.211 1 92.25 16 THR B CA 1
ATOM 1408 C C . THR B 1 16 ? -12.828 14.18 6.848 1 92.25 16 THR B C 1
ATOM 1410 O O . THR B 1 16 ? -11.844 13.484 7.109 1 92.25 16 THR B O 1
ATOM 1413 N N . GLY B 1 17 ? -12.836 15.5 7.043 1 89.31 17 GLY B N 1
ATOM 1414 C CA . GLY B 1 17 ? -11.656 16.203 7.52 1 89.31 17 GLY B CA 1
ATOM 1415 C C . GLY B 1 17 ? -10.609 16.422 6.441 1 89.31 17 GLY B C 1
ATOM 1416 O O . GLY B 1 17 ? -9.438 16.109 6.629 1 89.31 17 GLY B O 1
ATOM 1417 N N . GLY B 1 18 ? -11 17.016 5.379 1 94.19 18 GLY B N 1
ATOM 1418 C CA . GLY B 1 18 ? -10.164 17.016 4.191 1 94.19 18 GLY B CA 1
ATOM 1419 C C . GLY B 1 18 ? -9.492 18.344 3.93 1 94.19 18 GLY B C 1
ATOM 1420 O O . GLY B 1 18 ? -8.766 18.5 2.943 1 94.19 18 GLY B O 1
ATOM 1421 N N . SER B 1 19 ? -9.594 19.391 4.82 1 94.06 19 SER B N 1
ATOM 1422 C CA . SER B 1 19 ? -9.172 20.734 4.449 1 94.06 19 SER B CA 1
ATOM 1423 C C . SER B 1 19 ? -7.75 21.016 4.918 1 94.06 19 SER B C 1
ATOM 1425 O O . SER B 1 19 ? -7.137 22 4.496 1 94.06 19 SER B O 1
ATOM 1427 N N . LYS B 1 20 ? -7.16 20.188 5.816 1 94.06 20 LYS B N 1
ATOM 1428 C CA . LYS B 1 20 ? -5.801 20.391 6.309 1 94.06 20 LYS B CA 1
ATOM 1429 C C . LYS B 1 20 ? -5.109 19.062 6.582 1 94.06 20 LYS B C 1
ATOM 1431 O O . LYS B 1 20 ? -5.77 18.016 6.691 1 94.06 20 LYS B O 1
ATOM 1436 N N . GLY B 1 21 ? -3.762 19.109 6.605 1 95.94 21 GLY B N 1
ATOM 1437 C CA . GLY B 1 21 ? -2.973 17.969 7.062 1 95.94 21 GLY B CA 1
ATOM 1438 C C . GLY B 1 21 ? -3.15 16.734 6.203 1 95.94 21 GLY B C 1
ATOM 1439 O O . GLY B 1 21 ? -3.123 16.828 4.973 1 95.94 21 GLY B O 1
ATOM 1440 N N . ILE B 1 22 ? -3.295 15.625 6.867 1 96.31 22 ILE B N 1
ATOM 1441 C CA . ILE B 1 22 ? -3.395 14.328 6.211 1 96.31 22 ILE B CA 1
ATOM 1442 C C . ILE B 1 22 ? -4.613 14.305 5.293 1 96.31 22 ILE B C 1
ATOM 1444 O O . ILE B 1 22 ? -4.523 13.867 4.145 1 96.31 22 ILE B O 1
ATOM 1448 N N . GLY B 1 23 ? -5.777 14.805 5.816 1 96.44 23 GLY B N 1
ATOM 1449 C CA . GLY B 1 23 ? -6.98 14.859 5 1 96.44 23 GLY B CA 1
ATOM 1450 C C . GLY B 1 23 ? -6.793 15.656 3.717 1 96.44 23 GLY B C 1
ATOM 1451 O O . GLY B 1 23 ? -7.246 15.234 2.65 1 96.44 23 GLY B O 1
ATOM 1452 N N . ARG B 1 24 ? -6.105 16.766 3.797 1 97.94 24 ARG B N 1
ATOM 1453 C CA . ARG B 1 24 ? -5.816 17.578 2.621 1 97.94 24 ARG B CA 1
ATOM 1454 C C . ARG B 1 24 ? -4.945 16.812 1.628 1 97.94 24 ARG B C 1
ATOM 1456 O O . ARG B 1 24 ? -5.164 16.891 0.417 1 97.94 24 ARG B O 1
ATOM 1463 N N . GLY B 1 25 ? -3.92 16.078 2.143 1 98.44 25 GLY B N 1
ATOM 1464 C CA . GLY B 1 25 ? -3.102 15.242 1.284 1 98.44 25 GLY B CA 1
ATOM 1465 C C . GLY B 1 25 ? -3.904 14.203 0.521 1 98.44 25 GLY B C 1
ATOM 1466 O O . GLY B 1 25 ? -3.656 13.969 -0.663 1 98.44 25 GLY B O 1
ATOM 1467 N N . ILE B 1 26 ? -4.871 13.594 1.173 1 98.5 26 ILE B N 1
ATOM 1468 C CA . ILE B 1 26 ? -5.723 12.586 0.552 1 98.5 26 ILE B CA 1
ATOM 1469 C C . ILE B 1 26 ? -6.578 13.227 -0.536 1 98.5 26 ILE B C 1
ATOM 1471 O O . ILE B 1 26 ? -6.625 12.742 -1.668 1 98.5 26 ILE B O 1
ATOM 1475 N N . VAL B 1 27 ? -7.211 14.367 -0.238 1 98.62 27 VAL B N 1
ATOM 1476 C CA . VAL B 1 27 ? -8.031 15.07 -1.217 1 98.62 27 VAL B CA 1
ATOM 1477 C C . VAL B 1 27 ? -7.199 15.398 -2.451 1 98.62 27 VAL B C 1
ATOM 1479 O O . VAL B 1 27 ? -7.598 15.094 -3.578 1 98.62 27 VAL B O 1
ATOM 1482 N N . LYS B 1 28 ? -6.047 15.969 -2.256 1 98.69 28 LYS B N 1
ATOM 1483 C CA . LYS B 1 28 ? -5.184 16.406 -3.352 1 98.69 28 LYS B CA 1
ATOM 1484 C C . LYS B 1 28 ? -4.781 15.227 -4.234 1 98.69 28 LYS B C 1
ATOM 1486 O O . LYS B 1 28 ? -4.91 15.281 -5.457 1 98.69 28 LYS B O 1
ATOM 1491 N N . VAL B 1 29 ? -4.32 14.125 -3.643 1 98.56 29 VAL B N 1
ATOM 1492 C CA . VAL B 1 29 ? -3.826 12.977 -4.391 1 98.56 29 VAL B CA 1
ATOM 1493 C C . VAL B 1 29 ? -4.957 12.375 -5.227 1 98.56 29 VAL B C 1
ATOM 1495 O O . VAL B 1 29 ? -4.758 12.016 -6.387 1 98.56 29 VAL B O 1
ATOM 1498 N N . PHE B 1 30 ? -6.133 12.297 -4.707 1 98.56 30 PHE B N 1
ATOM 1499 C CA . PHE B 1 30 ? -7.234 11.688 -5.445 1 98.56 30 PHE B CA 1
ATOM 1500 C C . PHE B 1 30 ? -7.684 12.594 -6.59 1 98.56 30 PHE B C 1
ATOM 1502 O O . PHE B 1 30 ? -7.984 12.117 -7.684 1 98.56 30 PHE B O 1
ATOM 1509 N N . VAL B 1 31 ? -7.711 13.914 -6.379 1 98.5 31 VAL B N 1
ATOM 1510 C CA . VAL B 1 31 ? -8.047 14.828 -7.465 1 98.5 31 VAL B CA 1
ATOM 1511 C C . VAL B 1 31 ? -6.996 14.727 -8.57 1 98.5 31 VAL B C 1
ATOM 1513 O O . VAL B 1 31 ? -7.34 14.633 -9.75 1 98.5 31 VAL B O 1
ATOM 1516 N N . GLU B 1 32 ? -5.766 14.719 -8.148 1 97.81 32 GLU B N 1
ATOM 1517 C CA . GLU B 1 32 ? -4.664 14.625 -9.102 1 97.81 32 GLU B CA 1
ATOM 1518 C C . GLU B 1 32 ? -4.723 13.32 -9.891 1 97.81 32 GLU B C 1
ATOM 1520 O O . GLU B 1 32 ? -4.105 13.203 -10.945 1 97.81 32 GLU B O 1
ATOM 1525 N N . ASN B 1 33 ? -5.477 12.352 -9.391 1 97.62 33 ASN B N 1
ATOM 1526 C CA . ASN B 1 33 ? -5.578 11.062 -10.047 1 97.62 33 ASN B CA 1
ATOM 1527 C C . ASN B 1 33 ? -6.957 10.859 -10.672 1 97.62 33 ASN B C 1
ATOM 1529 O O . ASN B 1 33 ? -7.363 9.727 -10.938 1 97.62 33 ASN B O 1
ATOM 1533 N N . GLY B 1 34 ? -7.746 11.922 -10.82 1 97.81 34 GLY B N 1
ATOM 1534 C CA . GLY B 1 34 ? -8.898 11.945 -11.703 1 97.81 34 GLY B CA 1
ATOM 1535 C C . GLY B 1 34 ? -10.211 11.727 -10.969 1 97.81 34 GLY B C 1
ATOM 1536 O O . GLY B 1 34 ? -11.273 11.68 -11.594 1 97.81 34 GLY B O 1
ATOM 1537 N N . ALA B 1 35 ? -10.172 11.648 -9.695 1 98.06 35 ALA B N 1
ATOM 1538 C CA . ALA B 1 35 ? -11.367 11.328 -8.914 1 98.06 35 ALA B CA 1
ATOM 1539 C C . ALA B 1 35 ? -12.289 12.531 -8.797 1 98.06 35 ALA B C 1
ATOM 1541 O O . ALA B 1 35 ? -11.867 13.672 -9.039 1 98.06 35 ALA B O 1
ATOM 1542 N N . LYS B 1 36 ? -13.523 12.227 -8.523 1 98.06 36 LYS B N 1
ATOM 1543 C CA . LYS B 1 36 ? -14.484 13.195 -8.008 1 98.06 36 LYS B CA 1
ATOM 1544 C C . LYS B 1 36 ? -14.586 13.117 -6.492 1 98.06 36 LYS B C 1
ATOM 1546 O O . LYS B 1 36 ? -15.172 12.172 -5.949 1 98.06 36 LYS B O 1
ATOM 1551 N N . VAL B 1 37 ? -14.039 14.148 -5.812 1 98.69 37 VAL B N 1
ATOM 1552 C CA . VAL B 1 37 ? -13.891 14.094 -4.359 1 98.69 37 VAL B CA 1
ATOM 1553 C C . VAL B 1 37 ? -14.906 15.008 -3.697 1 98.69 37 VAL B C 1
ATOM 1555 O O . VAL B 1 37 ? -15.055 16.172 -4.09 1 98.69 37 VAL B O 1
ATOM 1558 N N . VAL B 1 38 ? -15.695 14.492 -2.779 1 97.81 38 VAL B N 1
ATOM 1559 C CA . VAL B 1 38 ? -16.453 15.312 -1.835 1 97.81 38 VAL B CA 1
ATOM 1560 C C . VAL B 1 38 ? -15.766 15.281 -0.469 1 97.81 38 VAL B C 1
ATOM 1562 O O . VAL B 1 38 ? -15.461 14.211 0.057 1 97.81 38 VAL B O 1
ATOM 1565 N N . PHE B 1 39 ? -15.469 16.469 0.073 1 96.88 39 PHE B N 1
ATOM 1566 C CA . PHE B 1 39 ? -14.812 16.484 1.374 1 96.88 39 PHE B CA 1
ATOM 1567 C C . PHE B 1 39 ? -15.445 17.516 2.295 1 96.88 39 PHE B C 1
ATOM 1569 O O . PHE B 1 39 ? -16.141 18.422 1.831 1 96.88 39 PHE B O 1
ATOM 1576 N N . CYS B 1 40 ? -15.234 17.281 3.6 1 91.56 40 CYS B N 1
ATOM 1577 C CA . CYS B 1 40 ? -15.805 18.203 4.578 1 91.56 40 CYS B CA 1
ATOM 1578 C C . CYS B 1 40 ? -14.797 18.516 5.684 1 91.56 40 CYS B C 1
ATOM 1580 O O . CYS B 1 40 ? -13.805 17.812 5.84 1 91.56 40 CYS B O 1
ATOM 1582 N N . ALA B 1 41 ? -14.992 19.578 6.312 1 91.75 41 ALA B N 1
ATOM 1583 C CA . ALA B 1 41 ? -14.234 20.047 7.469 1 91.75 41 ALA B CA 1
ATOM 1584 C C . ALA B 1 41 ? -14.977 21.172 8.195 1 91.75 41 ALA B C 1
ATOM 1586 O O . ALA B 1 41 ? -16.016 21.641 7.727 1 91.75 41 ALA B O 1
ATOM 1587 N N . ARG B 1 42 ? -14.477 21.516 9.297 1 88.38 42 ARG B N 1
ATOM 1588 C CA . ARG B 1 42 ? -15.102 22.578 10.086 1 88.38 42 ARG B CA 1
ATOM 1589 C C . ARG B 1 42 ? -14.773 23.953 9.516 1 88.38 42 ARG B C 1
ATOM 1591 O O . ARG B 1 42 ? -15.633 24.844 9.508 1 88.38 42 ARG B O 1
ATOM 1598 N N . GLY B 1 43 ? -13.523 24.141 9.078 1 90.19 43 GLY B N 1
ATOM 1599 C CA . GLY B 1 43 ? -13.102 25.438 8.578 1 90.19 43 GLY B CA 1
ATOM 1600 C C . GLY B 1 43 ? -13.578 25.719 7.164 1 90.19 43 GLY B C 1
ATOM 1601 O O . GLY B 1 43 ? -13.078 25.125 6.203 1 90.19 43 GLY B O 1
ATOM 1602 N N . VAL B 1 44 ? -14.508 26.672 7.027 1 94.19 44 VAL B N 1
ATOM 1603 C CA . VAL B 1 44 ? -15.18 26.938 5.754 1 94.19 44 VAL B CA 1
ATOM 1604 C C . VAL B 1 44 ? -14.203 27.609 4.789 1 94.19 44 VAL B C 1
ATOM 1606 O O . VAL B 1 44 ? -14.07 27.188 3.639 1 94.19 44 VAL B O 1
ATOM 1609 N N . ALA B 1 45 ? -13.461 28.594 5.223 1 96.81 45 ALA B N 1
ATOM 1610 C CA . ALA B 1 45 ? -12.562 29.344 4.355 1 96.81 45 ALA B CA 1
ATOM 1611 C C . ALA B 1 45 ? -11.484 28.453 3.762 1 96.81 45 ALA B C 1
ATOM 1613 O O . ALA B 1 45 ? -11.219 28.5 2.559 1 96.81 45 ALA B O 1
ATOM 1614 N N . ALA B 1 46 ? -10.844 27.641 4.598 1 95.38 46 ALA B N 1
ATOM 1615 C CA . ALA B 1 46 ? -9.805 26.719 4.145 1 95.38 46 ALA B CA 1
ATOM 1616 C C . ALA B 1 46 ? -10.359 25.703 3.158 1 95.38 46 ALA B C 1
ATOM 1618 O O . ALA B 1 46 ? -9.703 25.359 2.168 1 95.38 46 ALA B O 1
ATOM 1619 N N . GLY B 1 47 ? -11.562 25.203 3.428 1 97.25 47 GLY B N 1
ATOM 1620 C CA . GLY B 1 47 ? -12.203 24.234 2.549 1 97.25 47 GLY B CA 1
ATOM 1621 C C . GLY B 1 47 ? -12.523 24.812 1.18 1 97.25 47 GLY B C 1
ATOM 1622 O O . GLY B 1 47 ? -12.258 24.172 0.159 1 97.25 47 GLY B O 1
ATOM 1623 N N . GLN B 1 48 ? -13.078 25.969 1.181 1 97.94 48 GLN B N 1
ATOM 1624 C CA . GLN B 1 48 ? -13.438 26.609 -0.078 1 97.94 48 GLN B CA 1
ATOM 1625 C C . GLN B 1 48 ? -12.195 26.969 -0.888 1 97.94 48 GLN B C 1
ATOM 1627 O O . GLN B 1 48 ? -12.195 26.859 -2.115 1 97.94 48 GLN B O 1
ATOM 1632 N N . ALA B 1 49 ? -11.195 27.438 -0.194 1 98.31 49 ALA B N 1
ATOM 1633 C CA . ALA B 1 49 ? -9.945 27.766 -0.869 1 98.31 49 ALA B CA 1
ATOM 1634 C C . ALA B 1 49 ? -9.344 26.516 -1.535 1 98.31 49 ALA B C 1
ATOM 1636 O O . ALA B 1 49 ? -8.883 26.594 -2.676 1 98.31 49 ALA B O 1
ATOM 1637 N N . LEU B 1 50 ? -9.328 25.422 -0.85 1 98.25 50 LEU B N 1
ATOM 1638 C CA . LEU B 1 50 ? -8.797 24.172 -1.397 1 98.25 50 LEU B CA 1
ATOM 1639 C C . LEU B 1 50 ? -9.625 23.703 -2.592 1 98.25 50 LEU B C 1
ATOM 1641 O O . LEU B 1 50 ? -9.062 23.281 -3.604 1 98.25 50 LEU B O 1
ATOM 1645 N N . GLU B 1 51 ? -10.945 23.734 -2.484 1 98.44 51 GLU B N 1
ATOM 1646 C CA . GLU B 1 51 ? -11.844 23.391 -3.582 1 98.44 51 GLU B CA 1
ATOM 1647 C C . GLU B 1 51 ? -11.492 24.172 -4.848 1 98.44 51 GLU B C 1
ATOM 1649 O O . GLU B 1 51 ? -11.367 23.594 -5.926 1 98.44 51 GLU B O 1
ATOM 1654 N N . ALA B 1 52 ? -11.344 25.484 -4.688 1 98.69 52 ALA B N 1
ATOM 1655 C CA . ALA B 1 52 ? -11.039 26.344 -5.828 1 98.69 52 ALA B CA 1
ATOM 1656 C C . ALA B 1 52 ? -9.688 25.984 -6.441 1 98.69 52 ALA B C 1
ATOM 1658 O O . ALA B 1 52 ? -9.57 25.875 -7.664 1 98.69 52 ALA B O 1
ATOM 1659 N N . GLU B 1 53 ? -8.758 25.828 -5.59 1 98.5 53 GLU B N 1
ATOM 1660 C CA . GLU B 1 53 ? -7.402 25.5 -6.023 1 98.5 53 GLU B CA 1
ATOM 1661 C C . GLU B 1 53 ? -7.383 24.219 -6.84 1 98.5 53 GLU B C 1
ATOM 1663 O O . GLU B 1 53 ? -6.844 24.188 -7.949 1 98.5 53 GLU B O 1
ATOM 1668 N N . LEU B 1 54 ? -7.922 23.156 -6.32 1 98.5 54 LEU B N 1
ATOM 1669 C CA . LEU B 1 54 ? -7.816 21.844 -6.926 1 98.5 54 LEU B CA 1
ATOM 1670 C C . LEU B 1 54 ? -8.68 21.75 -8.18 1 98.5 54 LEU B C 1
ATOM 1672 O O . LEU B 1 54 ? -8.312 21.047 -9.133 1 98.5 54 LEU B O 1
ATOM 1676 N N . ASN B 1 55 ? -9.805 22.438 -8.227 1 98.44 55 ASN B N 1
ATOM 1677 C CA . ASN B 1 55 ? -10.648 22.406 -9.414 1 98.44 55 ASN B CA 1
ATOM 1678 C C . ASN B 1 55 ? -10.008 23.156 -10.578 1 98.44 55 ASN B C 1
ATOM 1680 O O . ASN B 1 55 ? -10.289 22.875 -11.742 1 98.44 55 ASN B O 1
ATOM 1684 N N . ARG B 1 56 ? -9.148 24.109 -10.266 1 98.25 56 ARG B N 1
ATOM 1685 C CA . ARG B 1 56 ? -8.375 24.797 -11.297 1 98.25 56 ARG B CA 1
ATOM 1686 C C . ARG B 1 56 ? -7.277 23.891 -11.852 1 98.25 56 ARG B C 1
ATOM 1688 O O . ARG B 1 56 ? -7.012 23.891 -13.055 1 98.25 56 ARG B O 1
ATOM 1695 N N . ALA B 1 57 ? -6.645 23.094 -11 1 96.38 57 ALA B N 1
ATOM 1696 C CA . ALA B 1 57 ? -5.504 22.25 -11.359 1 96.38 57 ALA B CA 1
ATOM 1697 C C . ALA B 1 57 ? -5.961 20.984 -12.062 1 96.38 57 ALA B C 1
ATOM 1699 O O . ALA B 1 57 ? -5.406 20.594 -13.102 1 96.38 57 ALA B O 1
ATOM 1700 N N . GLY B 1 58 ? -6.98 20.312 -11.609 1 94.94 58 GLY B N 1
ATOM 1701 C CA . GLY B 1 58 ? -7.438 19.031 -12.109 1 94.94 58 GLY B CA 1
ATOM 1702 C C . GLY B 1 58 ? -6.383 17.938 -12.008 1 94.94 58 GLY B C 1
ATOM 1703 O O . GLY B 1 58 ? -5.492 18.016 -11.156 1 94.94 58 GLY B O 1
ATOM 1704 N N . PRO B 1 59 ? -6.609 16.797 -12.758 1 97.38 59 PRO B N 1
ATOM 1705 C CA . PRO B 1 59 ? -7.625 16.406 -13.734 1 97.38 59 PRO B CA 1
ATOM 1706 C C . PRO B 1 59 ? -8.945 16.016 -13.086 1 97.38 59 PRO B C 1
ATOM 1708 O O . PRO B 1 59 ? -9.969 15.914 -13.766 1 97.38 59 PRO B O 1
ATOM 1711 N N . GLY B 1 60 ? -8.969 15.641 -11.852 1 97.62 60 GLY B N 1
ATOM 1712 C CA . GLY B 1 60 ? -10.203 15.406 -11.117 1 97.62 60 GLY B CA 1
ATOM 1713 C C . GLY B 1 60 ? -10.875 16.688 -10.656 1 97.62 60 GLY B C 1
ATOM 1714 O O . GLY B 1 60 ? -10.57 17.766 -11.148 1 97.62 60 GLY B O 1
ATOM 1715 N N . SER B 1 61 ? -11.898 16.5 -9.82 1 98.44 61 SER B N 1
ATOM 1716 C CA . SER B 1 61 ? -12.602 17.625 -9.227 1 98.44 61 SER B CA 1
ATOM 1717 C C . SER B 1 61 ? -12.938 17.375 -7.766 1 98.44 61 SER B C 1
ATOM 1719 O O . SER B 1 61 ? -12.797 16.25 -7.281 1 98.44 61 SER B O 1
ATOM 1721 N N . CYS B 1 62 ? -13.289 18.469 -7.066 1 98.5 62 CYS B N 1
ATOM 1722 C CA . CYS B 1 62 ? -13.711 18.266 -5.684 1 98.5 62 CYS B CA 1
ATOM 1723 C C . CYS B 1 62 ? -14.789 19.281 -5.289 1 98.5 62 CYS B C 1
ATOM 1725 O O . CYS B 1 62 ? -14.953 20.312 -5.945 1 98.5 62 CYS B O 1
ATOM 1727 N N . LYS B 1 63 ? -15.586 18.891 -4.375 1 97.94 63 LYS B N 1
ATOM 1728 C CA . LYS B 1 63 ? -16.641 19.703 -3.777 1 97.94 63 LYS B CA 1
ATOM 1729 C C . LYS B 1 63 ? -16.516 19.734 -2.256 1 97.94 63 LYS B C 1
ATOM 1731 O O . LYS B 1 63 ? -16.469 18.688 -1.612 1 97.94 63 LYS B O 1
ATOM 1736 N N . PHE B 1 64 ? -16.422 20.938 -1.652 1 98 64 PHE B N 1
ATOM 1737 C CA . PHE B 1 64 ? -16.359 21.125 -0.208 1 98 64 PHE B CA 1
ATOM 1738 C C . PHE B 1 64 ? -17.766 21.25 0.384 1 98 64 PHE B C 1
ATOM 1740 O O . PHE B 1 64 ? -18.609 21.969 -0.163 1 98 64 PHE B O 1
ATOM 1747 N N . VAL B 1 65 ? -18.031 20.516 1.462 1 92.5 65 VAL B N 1
ATOM 1748 C CA . VAL B 1 65 ? -19.266 20.609 2.23 1 92.5 65 VAL B CA 1
ATOM 1749 C C . VAL B 1 65 ? -18.938 20.906 3.695 1 92.5 65 VAL B C 1
ATOM 1751 O O . VAL B 1 65 ? -18.328 20.078 4.375 1 92.5 65 VAL B O 1
ATOM 1754 N N . PRO B 1 66 ? -19.344 22.062 4.254 1 92 66 PRO B N 1
ATOM 1755 C CA . PRO B 1 66 ? -19.078 22.344 5.668 1 92 66 PRO B CA 1
ATOM 1756 C C . PRO B 1 66 ? -19.734 21.328 6.602 1 92 66 PRO B C 1
ATOM 1758 O O . PRO B 1 66 ? -20.906 20.984 6.43 1 92 66 PRO B O 1
ATOM 1761 N N . CYS B 1 67 ? -18.953 20.719 7.48 1 83.69 67 CYS B N 1
ATOM 1762 C CA . CYS B 1 67 ? -19.438 19.734 8.445 1 83.69 67 CYS B CA 1
ATOM 1763 C C . CYS B 1 67 ? -18.5 19.641 9.641 1 83.69 67 CYS B C 1
ATOM 1765 O O . CYS B 1 67 ? -17.281 19.719 9.492 1 83.69 67 CYS B O 1
ATOM 1767 N N . ASP B 1 68 ? -19.031 19.5 10.906 1 77.25 68 ASP B N 1
ATOM 1768 C CA . ASP B 1 68 ? -18.266 19.266 12.125 1 77.25 68 ASP B CA 1
ATOM 1769 C C . ASP B 1 68 ? -18.375 17.812 12.57 1 77.25 68 ASP B C 1
ATOM 1771 O O . ASP B 1 68 ? -19.422 17.375 13.031 1 77.25 68 ASP B O 1
ATOM 1775 N N . ILE B 1 69 ? -17.25 17.109 12.391 1 66.25 69 ILE B N 1
ATOM 1776 C CA . ILE B 1 69 ? -17.281 15.711 12.797 1 66.25 69 ILE B CA 1
ATOM 1777 C C . ILE B 1 69 ? -16.297 15.5 13.945 1 66.25 69 ILE B C 1
ATOM 1779 O O . ILE B 1 69 ? -15.711 14.422 14.078 1 66.25 69 ILE B O 1
ATOM 1783 N N . SER B 1 70 ? -15.789 16.516 14.82 1 66.25 70 SER B N 1
ATOM 1784 C CA . SER B 1 70 ? -14.711 16.453 15.805 1 66.25 70 SER B CA 1
ATOM 1785 C C . SER B 1 70 ? -15.133 15.656 17.031 1 66.25 7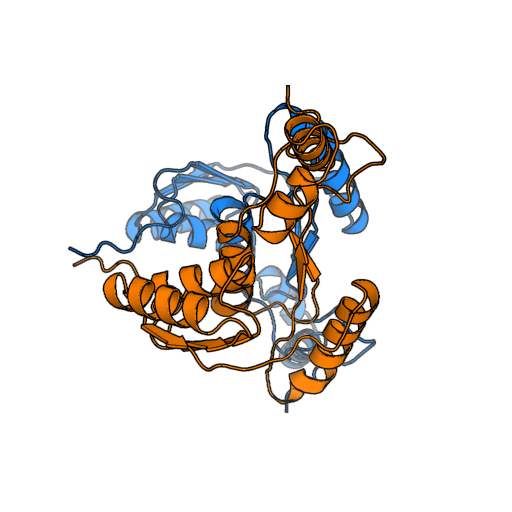0 SER B C 1
ATOM 1787 O O . SER B 1 70 ? -14.312 15.391 17.922 1 66.25 70 SER B O 1
ATOM 1789 N N . LYS B 1 71 ? -16.172 15.109 17.219 1 58.09 71 LYS B N 1
ATOM 1790 C CA . LYS B 1 71 ? -16.406 14.625 18.578 1 58.09 71 LYS B CA 1
ATOM 1791 C C . LYS B 1 71 ? -15.391 13.562 18.969 1 58.09 71 LYS B C 1
ATOM 1793 O O . LYS B 1 71 ? -15.102 13.391 20.156 1 58.09 71 LYS B O 1
ATOM 1798 N N . GLU B 1 72 ? -15.125 12.43 18.172 1 51.22 72 GLU B N 1
ATOM 1799 C CA . GLU B 1 72 ? -14.727 11.203 18.859 1 51.22 72 GLU B CA 1
ATOM 1800 C C . GLU B 1 72 ? -13.219 10.992 18.766 1 51.22 72 GLU B C 1
ATOM 1802 O O . GLU B 1 72 ? -12.625 11.141 17.703 1 51.22 72 GLU B O 1
ATOM 1807 N N . GLU B 1 73 ? -12.578 10.961 20.031 1 54.03 73 GLU B N 1
ATOM 1808 C CA . GLU B 1 73 ? -11.203 10.469 20.156 1 54.03 73 GLU B CA 1
ATOM 1809 C C . GLU B 1 73 ? -11.148 8.953 19.969 1 54.03 73 GLU B C 1
ATOM 1811 O O . GLU B 1 73 ? -11.922 8.219 20.578 1 54.03 73 GLU B O 1
ATOM 1816 N N . ASP B 1 74 ? -10.656 8.461 18.844 1 58.19 74 ASP B N 1
ATOM 1817 C CA . ASP B 1 74 ? -10.445 7.02 18.781 1 58.19 74 ASP B CA 1
ATOM 1818 C C . ASP B 1 74 ? -8.977 6.672 18.953 1 58.19 74 ASP B C 1
ATOM 1820 O O . ASP B 1 74 ? -8.094 7.434 18.547 1 58.19 74 ASP B O 1
ATOM 1824 N N . ILE B 1 75 ? -8.703 5.641 19.891 1 65.06 75 ILE B N 1
ATOM 1825 C CA . ILE B 1 75 ? -7.395 5.051 20.141 1 65.06 75 ILE B CA 1
ATOM 1826 C C . ILE B 1 75 ? -7.027 4.113 19 1 65.06 75 ILE B C 1
ATOM 1828 O O . ILE B 1 75 ? -7.879 3.379 18.484 1 65.06 75 ILE B O 1
ATOM 1832 N N . LYS B 1 76 ? -5.82 4.203 18.531 1 75.31 76 LYS B N 1
ATOM 1833 C CA . LYS B 1 76 ? -5.301 3.4 17.438 1 75.31 76 LYS B CA 1
ATOM 1834 C C . LYS B 1 76 ? -5.762 1.949 17.547 1 75.31 76 LYS B C 1
ATOM 1836 O O . LYS B 1 76 ? -6.301 1.388 16.578 1 75.31 76 LYS B O 1
ATOM 1841 N N . GLY B 1 77 ? -5.621 1.374 18.781 1 74.94 77 GLY B N 1
ATOM 1842 C CA . GLY B 1 77 ? -6.055 -0.001 18.969 1 74.94 77 GLY B CA 1
ATOM 1843 C C . GLY B 1 77 ? -7.523 -0.212 18.656 1 74.94 77 GLY B C 1
ATOM 1844 O O . GLY B 1 77 ? -7.898 -1.219 18.062 1 74.94 77 GLY B O 1
ATOM 1845 N N . ALA B 1 78 ? -8.312 0.72 19.094 1 78.56 78 ALA B N 1
ATOM 1846 C CA . ALA B 1 78 ? -9.742 0.636 18.828 1 78.56 78 ALA B CA 1
ATOM 1847 C C . ALA B 1 78 ? -10.031 0.739 17.344 1 78.56 78 ALA B C 1
ATOM 1849 O O . ALA B 1 78 ? -10.875 0.009 16.812 1 78.56 78 ALA B O 1
ATOM 1850 N N . ILE B 1 79 ? -9.32 1.588 16.641 1 88.06 79 ILE B N 1
ATOM 1851 C CA . ILE B 1 79 ? -9.508 1.759 15.211 1 88.06 79 ILE B CA 1
ATOM 1852 C C . ILE B 1 79 ? -9.133 0.47 14.484 1 88.06 79 ILE B C 1
ATOM 1854 O O . ILE B 1 79 ? -9.852 0.023 13.586 1 88.06 79 ILE B O 1
ATOM 1858 N N . ILE B 1 80 ? -8.039 -0.17 14.883 1 90.75 80 ILE B N 1
ATOM 1859 C CA . ILE B 1 80 ? -7.582 -1.401 14.242 1 90.75 80 ILE B CA 1
ATOM 1860 C C . ILE B 1 80 ? -8.602 -2.512 14.477 1 90.75 80 ILE B C 1
ATOM 1862 O O . ILE B 1 80 ? -8.984 -3.221 13.539 1 90.75 80 ILE B O 1
ATOM 1866 N N . ALA B 1 81 ? -9.031 -2.609 15.75 1 88.12 81 ALA B N 1
ATOM 1867 C CA . ALA B 1 81 ? -10.039 -3.615 16.078 1 88.12 81 ALA B CA 1
ATOM 1868 C C . ALA B 1 81 ? -11.328 -3.367 15.289 1 88.12 81 ALA B C 1
ATOM 1870 O O . ALA B 1 81 ? -11.922 -4.301 14.742 1 88.12 81 ALA B O 1
ATOM 1871 N N . MET B 1 82 ? -11.789 -2.166 15.234 1 86.75 82 MET B N 1
ATOM 1872 C CA . MET B 1 82 ? -12.992 -1.808 14.492 1 86.75 82 MET B CA 1
ATOM 1873 C C . MET B 1 82 ? -12.828 -2.092 13.008 1 86.75 82 MET B C 1
ATOM 1875 O O . MET B 1 82 ? -13.766 -2.535 12.344 1 86.75 82 MET B O 1
ATOM 1879 N N . THR B 1 83 ? -11.633 -1.775 12.484 1 93.62 83 THR B N 1
ATOM 1880 C CA . THR B 1 83 ? -11.336 -2.049 11.078 1 93.62 83 THR B CA 1
ATOM 1881 C C . THR B 1 83 ? -11.523 -3.531 10.766 1 93.62 83 THR B C 1
ATOM 1883 O O . THR B 1 83 ? -12.203 -3.887 9.805 1 93.62 83 THR B O 1
ATOM 1886 N N . LYS B 1 84 ? -10.961 -4.383 11.578 1 92.81 84 LYS B N 1
ATOM 1887 C CA . LYS B 1 84 ? -11.078 -5.824 11.375 1 92.81 84 LYS B CA 1
ATOM 1888 C C . LYS B 1 84 ? -12.531 -6.277 11.469 1 92.81 84 LYS B C 1
ATOM 1890 O O . LYS B 1 84 ? -13 -7.043 10.617 1 92.81 84 LYS B O 1
ATOM 1895 N N . ALA B 1 85 ? -13.242 -5.785 12.477 1 90.56 85 ALA B N 1
ATOM 1896 C CA . ALA B 1 85 ? -14.648 -6.148 12.656 1 90.56 85 ALA B CA 1
ATOM 1897 C C . ALA B 1 85 ? -15.484 -5.699 11.469 1 90.56 85 ALA B C 1
ATOM 1899 O O . ALA B 1 85 ? -16.312 -6.461 10.953 1 90.56 85 ALA B O 1
ATOM 1900 N N . MET B 1 86 ? -15.297 -4.504 11.008 1 90.5 86 MET B N 1
ATOM 1901 C CA . MET B 1 86 ? -16.062 -3.971 9.875 1 90.5 86 MET B CA 1
ATOM 1902 C C . MET B 1 86 ? -15.719 -4.719 8.594 1 90.5 86 MET B C 1
ATOM 1904 O O . MET B 1 86 ? -16.578 -4.895 7.727 1 90.5 86 MET B O 1
ATOM 1908 N N . ALA B 1 87 ? -14.406 -5.035 8.43 1 93.12 87 ALA B N 1
ATOM 1909 C CA . ALA B 1 87 ? -14.031 -5.828 7.262 1 93.12 87 ALA B CA 1
ATOM 1910 C C . ALA B 1 87 ? -14.828 -7.125 7.195 1 93.12 87 ALA B C 1
ATOM 1912 O O . ALA B 1 87 ? -15.32 -7.508 6.125 1 93.12 87 ALA B O 1
ATOM 1913 N N . VAL B 1 88 ? -14.992 -7.797 8.289 1 91.06 88 VAL B N 1
ATOM 1914 C CA . VAL B 1 88 ? -15.758 -9.039 8.359 1 91.06 88 VAL B CA 1
ATOM 1915 C C . VAL B 1 88 ? -17.219 -8.758 8.031 1 91.06 88 VAL B C 1
ATOM 1917 O O . VAL B 1 88 ? -17.797 -9.367 7.117 1 91.06 88 VAL B O 1
ATOM 1920 N N . ASP B 1 89 ? -17.797 -7.789 8.711 1 86.81 89 ASP B N 1
ATOM 1921 C CA . ASP B 1 89 ? -19.234 -7.512 8.602 1 86.81 89 ASP B CA 1
ATOM 1922 C C . ASP B 1 89 ? -19.594 -7.059 7.191 1 86.81 89 ASP B C 1
ATOM 1924 O O . ASP B 1 89 ? -20.641 -7.438 6.664 1 86.81 89 ASP B O 1
ATOM 1928 N N . GLU B 1 90 ? -18.766 -6.277 6.535 1 88.69 90 GLU B N 1
ATOM 1929 C CA . GLU B 1 90 ? -19.125 -5.633 5.277 1 88.69 90 GLU B CA 1
ATOM 1930 C C . GLU B 1 90 ? -18.688 -6.477 4.082 1 88.69 90 GLU B C 1
ATOM 1932 O O . GLU B 1 90 ? -19.016 -6.168 2.938 1 88.69 90 GLU B O 1
ATOM 1937 N N . SER B 1 91 ? -17.906 -7.559 4.391 1 89.31 91 SER B N 1
ATOM 1938 C CA . SER B 1 91 ? -17.422 -8.406 3.305 1 89.31 91 SER B CA 1
ATOM 1939 C C . SER B 1 91 ? -18.594 -8.984 2.506 1 89.31 91 SER B C 1
ATOM 1941 O O . SER B 1 91 ? -18.484 -9.18 1.293 1 89.31 91 SER B O 1
ATOM 1943 N N . ARG B 1 92 ? -19.719 -9.25 3.086 1 88.56 92 ARG B N 1
ATOM 1944 C CA . ARG B 1 92 ? -20.891 -9.781 2.406 1 88.56 92 ARG B CA 1
ATOM 1945 C C . ARG B 1 92 ? -21.375 -8.828 1.317 1 88.56 92 ARG B C 1
ATOM 1947 O O . ARG B 1 92 ? -22.078 -9.242 0.389 1 88.56 92 ARG B O 1
ATOM 1954 N N . TYR B 1 93 ? -21.062 -7.547 1.422 1 89.19 93 TYR B N 1
ATOM 1955 C CA . TYR B 1 93 ? -21.422 -6.535 0.437 1 89.19 93 TYR B CA 1
ATOM 1956 C C . TYR B 1 93 ? -20.25 -6.219 -0.483 1 89.19 93 TYR B C 1
ATOM 1958 O O . TYR B 1 93 ? -20.297 -5.234 -1.227 1 89.19 93 TYR B O 1
ATOM 1966 N N . GLN B 1 94 ? -19.062 -6.965 -0.323 1 91.62 94 GLN B N 1
ATOM 1967 C CA . GLN B 1 94 ? -17.859 -6.797 -1.133 1 91.62 94 GLN B CA 1
ATOM 1968 C C . GLN B 1 94 ? -17.219 -5.441 -0.876 1 91.62 94 GLN B C 1
ATOM 1970 O O . GLN B 1 94 ? -16.688 -4.812 -1.8 1 91.62 94 GLN B O 1
ATOM 1975 N N . VAL B 1 95 ? -17.406 -4.961 0.4 1 92.31 95 VAL B N 1
ATOM 1976 C CA . VAL B 1 95 ? -16.75 -3.732 0.848 1 92.31 95 VAL B CA 1
ATOM 1977 C C . VAL B 1 95 ? -15.445 -4.066 1.555 1 92.31 95 VAL B C 1
ATOM 1979 O O . VAL B 1 95 ? -15.406 -4.93 2.434 1 92.31 95 VAL B O 1
ATOM 1982 N N . ARG B 1 96 ? -14.328 -3.537 1.039 1 96.88 96 ARG B N 1
ATOM 1983 C CA . ARG B 1 96 ? -13.055 -3.643 1.741 1 96.88 96 ARG B CA 1
ATOM 1984 C C . ARG B 1 96 ? -12.914 -2.543 2.789 1 96.88 96 ARG B C 1
ATOM 1986 O O . ARG B 1 96 ? -13.297 -1.396 2.547 1 96.88 96 ARG B O 1
ATOM 1993 N N . VAL B 1 97 ? -12.461 -2.881 4.02 1 95.88 97 VAL B N 1
ATOM 1994 C CA . VAL B 1 97 ? -12.227 -1.939 5.109 1 95.88 97 VAL B CA 1
ATOM 1995 C C . VAL B 1 97 ? -10.773 -2.043 5.578 1 95.88 97 VAL B C 1
ATOM 1997 O O . VAL B 1 97 ? -10.32 -3.111 5.996 1 95.88 97 VAL B O 1
ATOM 2000 N N . ASN B 1 98 ? -10.008 -0.968 5.461 1 97.88 98 ASN B N 1
ATOM 2001 C CA . ASN B 1 98 ? -8.609 -0.917 5.863 1 97.88 98 ASN B CA 1
ATOM 2002 C C . ASN B 1 98 ? -8.289 0.357 6.641 1 97.88 98 ASN B C 1
ATOM 2004 O O . ASN B 1 98 ? -9.047 1.327 6.582 1 97.88 98 ASN B O 1
ATOM 2008 N N . CYS B 1 99 ? -7.258 0.31 7.387 1 95.88 99 CYS B N 1
ATOM 2009 C CA . CYS B 1 99 ? -6.82 1.516 8.078 1 95.88 99 CYS B CA 1
ATOM 2010 C C . CYS B 1 99 ? -5.344 1.789 7.824 1 95.88 99 CYS B C 1
ATOM 2012 O O . CYS B 1 99 ? -4.613 0.901 7.383 1 95.88 99 CYS B O 1
ATOM 2014 N N . ILE B 1 100 ? -4.93 3.037 7.93 1 97.12 100 ILE B N 1
ATOM 2015 C CA . ILE B 1 100 ? -3.559 3.531 7.875 1 97.12 100 ILE B CA 1
ATOM 2016 C C . ILE B 1 100 ? -3.135 4.035 9.25 1 97.12 100 ILE B C 1
ATOM 2018 O O . ILE B 1 100 ? -3.885 4.758 9.914 1 97.12 100 ILE B O 1
ATOM 2022 N N . SER B 1 101 ? -1.998 3.594 9.727 1 95.69 101 SER B N 1
ATOM 2023 C CA . SER B 1 101 ? -1.423 4.086 10.977 1 95.69 101 SER B CA 1
ATOM 2024 C C . SER B 1 101 ? -0.219 4.984 10.711 1 95.69 101 SER B C 1
ATOM 2026 O O . SER B 1 101 ? 0.89 4.496 10.492 1 95.69 101 SER B O 1
ATOM 2028 N N . PRO B 1 102 ? -0.482 6.25 10.766 1 95.12 102 PRO B N 1
ATOM 2029 C CA . PRO B 1 102 ? 0.615 7.188 10.5 1 95.12 102 PRO B CA 1
ATOM 2030 C C . PRO B 1 102 ? 1.545 7.355 11.703 1 95.12 102 PRO B C 1
ATOM 2032 O O . PRO B 1 102 ? 1.09 7.336 12.852 1 95.12 102 PRO B O 1
ATOM 2035 N N . GLY B 1 103 ? 2.928 7.441 11.398 1 93.62 103 GLY B N 1
ATOM 2036 C CA . GLY B 1 103 ? 3.848 7.996 12.383 1 93.62 103 GLY B CA 1
ATOM 2037 C C . GLY B 1 103 ? 3.764 9.508 12.492 1 93.62 103 GLY B C 1
ATOM 2038 O O . GLY B 1 103 ? 2.668 10.07 12.477 1 93.62 103 GLY B O 1
ATOM 2039 N N . ASN B 1 104 ? 4.961 10.148 12.727 1 93.94 104 ASN B N 1
ATOM 2040 C CA . ASN B 1 104 ? 4.965 11.602 12.742 1 93.94 104 ASN B CA 1
ATOM 2041 C C . ASN B 1 104 ? 4.918 12.18 11.328 1 93.94 104 ASN B C 1
ATOM 2043 O O . ASN B 1 104 ? 5.902 12.094 10.586 1 93.94 104 ASN B O 1
ATOM 2047 N N . VAL B 1 105 ? 3.781 12.711 10.977 1 96.12 105 VAL B N 1
ATOM 2048 C CA . VAL B 1 105 ? 3.562 13.383 9.695 1 96.12 105 VAL B CA 1
ATOM 2049 C C . VAL B 1 105 ? 3.523 14.898 9.906 1 96.12 105 VAL B C 1
ATOM 2051 O O . VAL B 1 105 ? 2.854 15.383 10.82 1 96.12 105 VAL B O 1
ATOM 2054 N N . MET B 1 106 ? 4.312 15.57 9.109 1 96.75 106 MET B N 1
ATOM 2055 C CA . MET B 1 106 ? 4.309 17.031 9.242 1 96.75 106 MET B CA 1
ATOM 2056 C C . MET B 1 106 ? 2.984 17.609 8.758 1 96.75 106 MET B C 1
ATOM 2058 O O . MET B 1 106 ? 2.631 17.469 7.582 1 96.75 106 MET B O 1
ATOM 2062 N N . THR B 1 107 ? 2.195 18.141 9.656 1 95.81 107 THR B N 1
ATOM 2063 C CA . THR B 1 107 ? 0.92 18.812 9.43 1 95.81 107 THR B CA 1
ATOM 2064 C C . THR B 1 107 ? 0.904 20.172 10.109 1 95.81 107 THR B C 1
ATOM 2066 O O . THR B 1 107 ? 1.772 20.484 10.93 1 95.81 107 THR B O 1
ATOM 2069 N N . PRO B 1 108 ? -0.056 21.047 9.719 1 92.94 108 PRO B N 1
ATOM 2070 C CA . PRO B 1 108 ? -0.163 22.328 10.422 1 92.94 108 PRO B CA 1
ATOM 2071 C C . PRO B 1 108 ? -0.308 22.156 11.93 1 92.94 108 PRO B C 1
ATOM 2073 O O . PRO B 1 108 ? 0.228 22.953 12.703 1 92.94 108 PRO B O 1
ATOM 2076 N N . LEU B 1 109 ? -0.998 21.078 12.312 1 89.5 109 LEU B N 1
ATOM 2077 C CA . LEU B 1 109 ? -1.137 20.812 13.742 1 89.5 109 LEU B CA 1
ATOM 2078 C C . LEU B 1 109 ? 0.222 20.531 14.375 1 89.5 109 LEU B C 1
ATOM 2080 O O . LEU B 1 109 ? 0.521 21.047 15.453 1 89.5 109 LEU B O 1
ATOM 2084 N N . TRP B 1 110 ? 1.044 19.734 13.75 1 91.81 110 TRP B N 1
ATOM 2085 C CA . TRP B 1 110 ? 2.375 19.422 14.266 1 91.81 110 TRP B CA 1
ATOM 2086 C C . TRP B 1 110 ? 3.252 20.656 14.305 1 91.81 110 TRP B C 1
ATOM 2088 O O . TRP B 1 110 ? 4.008 20.859 15.258 1 91.81 110 TRP B O 1
ATOM 2098 N N . GLU B 1 111 ? 3.186 21.469 13.32 1 93.62 111 GLU B N 1
ATOM 2099 C CA . GLU B 1 111 ? 3.943 22.703 13.273 1 93.62 111 GLU B CA 1
ATOM 2100 C C . GLU B 1 111 ? 3.561 23.625 14.422 1 93.62 111 GLU B C 1
ATOM 2102 O O . GLU B 1 111 ? 4.43 24.234 15.055 1 93.62 111 GLU B O 1
ATOM 2107 N N . GLU B 1 112 ? 2.312 23.75 14.617 1 93.25 112 GLU B N 1
ATOM 2108 C CA . GLU B 1 112 ? 1.815 24.609 15.695 1 93.25 112 GLU B CA 1
ATOM 2109 C C . GLU B 1 112 ? 2.301 24.109 17.062 1 93.25 112 GLU B C 1
ATOM 2111 O O . GLU B 1 112 ? 2.762 24.906 17.875 1 93.25 112 GLU B O 1
ATOM 2116 N N . LEU B 1 113 ? 2.205 22.812 17.25 1 92.94 113 LEU B N 1
ATOM 2117 C CA . LEU B 1 113 ? 2.617 22.219 18.516 1 92.94 113 LEU B CA 1
ATOM 2118 C C . LEU B 1 113 ? 4.113 22.406 18.75 1 92.94 113 LEU B C 1
ATOM 2120 O O . LEU B 1 113 ? 4.531 22.766 19.844 1 92.94 113 LEU B O 1
ATOM 2124 N N . ALA B 1 114 ? 4.867 22.188 17.719 1 94.19 114 ALA B N 1
ATOM 2125 C CA . ALA B 1 114 ? 6.309 22.422 17.828 1 94.19 114 ALA B CA 1
ATOM 2126 C C . ALA B 1 114 ? 6.613 23.891 18.125 1 94.19 114 ALA B C 1
ATOM 2128 O O . ALA B 1 114 ? 7.52 24.188 18.906 1 94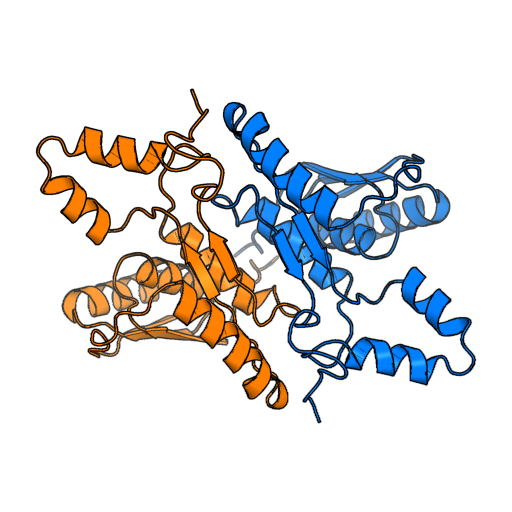.19 114 ALA B O 1
ATOM 2129 N N . GLY B 1 115 ? 5.875 24.781 17.516 1 95.75 115 GLY B N 1
ATOM 2130 C CA . GLY B 1 115 ? 6.059 26.203 17.688 1 95.75 115 GLY B CA 1
ATOM 2131 C C . GLY B 1 115 ? 5.777 26.672 19.094 1 95.75 115 GLY B C 1
ATOM 2132 O O . GLY B 1 115 ? 6.219 27.75 19.5 1 95.75 115 GLY B O 1
ATOM 2133 N N . GLN B 1 116 ? 5.113 25.984 19.922 1 95.88 116 GLN B N 1
ATOM 2134 C CA . GLN B 1 116 ? 4.734 26.344 21.281 1 95.88 116 GLN B CA 1
ATOM 2135 C C . GLN B 1 116 ? 5.781 25.875 22.281 1 95.88 116 GLN B C 1
ATOM 2137 O O . GLN B 1 116 ? 5.676 26.156 23.484 1 95.88 116 GLN B O 1
ATOM 2142 N N . THR B 1 117 ? 6.727 25.156 21.781 1 94.94 117 THR B N 1
ATOM 2143 C CA . THR B 1 117 ? 7.777 24.672 22.672 1 94.94 117 THR B CA 1
ATOM 2144 C C . THR B 1 117 ? 8.914 25.672 22.766 1 94.94 117 THR B C 1
ATOM 2146 O O . THR B 1 117 ? 8.961 26.641 22 1 94.94 117 THR B O 1
ATOM 2149 N N . ALA B 1 118 ? 9.805 25.547 23.766 1 96.19 118 ALA B N 1
ATOM 2150 C CA . ALA B 1 118 ? 10.906 26.469 24.016 1 96.19 118 ALA B CA 1
ATOM 2151 C C . ALA B 1 118 ? 11.852 26.531 22.828 1 96.19 118 ALA B C 1
ATOM 2153 O O . ALA B 1 118 ? 12.438 27.578 22.547 1 96.19 118 ALA B O 1
ATOM 2154 N N . ASP B 1 119 ? 12.039 25.422 22.125 1 96.75 119 ASP B N 1
ATOM 2155 C CA . ASP B 1 119 ? 12.906 25.312 20.969 1 96.75 119 ASP B CA 1
ATOM 2156 C C . ASP B 1 119 ? 12.219 24.562 19.828 1 96.75 119 ASP B C 1
ATOM 2158 O O . ASP B 1 119 ? 12.289 23.328 19.75 1 96.75 119 ASP B O 1
ATOM 2162 N N . THR B 1 120 ? 11.602 25.297 18.984 1 95.19 120 THR B N 1
ATOM 2163 C CA . THR B 1 120 ? 10.812 24.75 17.891 1 95.19 120 THR B CA 1
ATOM 2164 C C . THR B 1 120 ? 11.656 23.812 17.031 1 95.19 120 THR B C 1
ATOM 2166 O O . THR B 1 120 ? 11.227 22.703 16.719 1 95.19 120 THR B O 1
ATOM 2169 N N . LEU B 1 121 ? 12.805 24.219 16.641 1 94.94 121 LEU B N 1
ATOM 2170 C CA . LEU B 1 121 ? 13.672 23.438 15.758 1 94.94 121 LEU B CA 1
ATOM 2171 C C . LEU B 1 121 ? 14.109 22.141 16.438 1 94.94 121 LEU B C 1
ATOM 2173 O O . LEU B 1 121 ? 14.148 21.094 15.789 1 94.94 121 LEU B O 1
ATOM 2177 N N . ALA B 1 122 ? 14.406 22.219 17.703 1 93.44 122 ALA B N 1
ATOM 2178 C CA . ALA B 1 122 ? 14.789 21.016 18.438 1 93.44 122 ALA B CA 1
ATOM 2179 C C . ALA B 1 122 ? 13.625 20.031 18.531 1 93.44 122 ALA B C 1
ATOM 2181 O O . ALA B 1 122 ? 13.828 18.828 18.453 1 93.44 122 ALA B O 1
ATOM 2182 N N . THR B 1 123 ? 12.469 20.516 18.734 1 93.5 123 THR B N 1
ATOM 2183 C CA . THR B 1 123 ? 11.281 19.688 18.812 1 93.5 123 THR B CA 1
ATOM 2184 C C . THR B 1 123 ? 11.023 18.969 17.484 1 93.5 123 THR B C 1
ATOM 2186 O O . THR B 1 123 ? 10.734 17.766 17.469 1 93.5 123 THR B O 1
ATOM 2189 N N . ILE B 1 124 ? 11.141 19.688 16.438 1 92.44 124 ILE B N 1
ATOM 2190 C CA . ILE B 1 124 ? 10.969 19.094 15.117 1 92.44 124 ILE B CA 1
ATOM 2191 C C . ILE B 1 124 ? 12.023 18.016 14.891 1 92.44 124 ILE B C 1
ATOM 2193 O O . ILE B 1 124 ? 11.711 16.922 14.43 1 92.44 124 ILE B O 1
ATOM 2197 N N . LYS B 1 125 ? 13.234 18.312 15.242 1 91.25 125 LYS B N 1
ATOM 2198 C CA . LYS B 1 125 ? 14.328 17.344 15.078 1 91.25 125 LYS B CA 1
ATOM 2199 C C . LYS B 1 125 ? 14.086 16.094 15.906 1 91.25 125 LYS B C 1
ATOM 2201 O O . LYS B 1 125 ? 14.398 14.984 15.469 1 91.25 125 LYS B O 1
ATOM 2206 N N . GLU B 1 126 ? 13.578 16.25 17.062 1 90.19 126 GLU B N 1
ATOM 2207 C CA . GLU B 1 126 ? 13.219 15.102 17.906 1 90.19 126 GLU B CA 1
ATOM 2208 C C . GLU B 1 126 ? 12.156 14.234 17.219 1 90.19 126 GL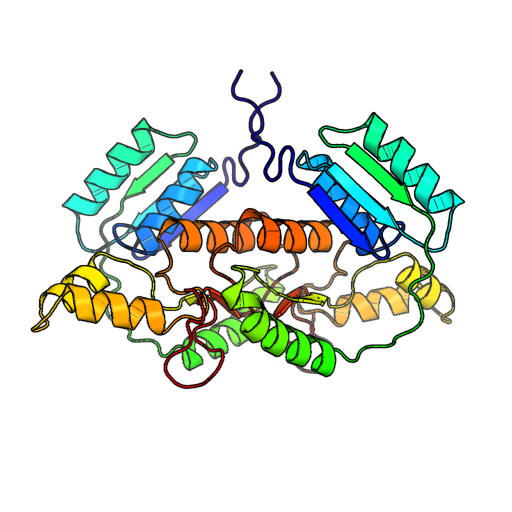U B C 1
ATOM 2210 O O . GLU B 1 126 ? 12.227 13.008 17.281 1 90.19 126 GLU B O 1
ATOM 2215 N N . GLY B 1 127 ? 11.148 14.844 16.625 1 90.69 127 GLY B N 1
ATOM 2216 C CA . GLY B 1 127 ? 10.141 14.117 15.875 1 90.69 127 GLY B CA 1
ATOM 2217 C C . GLY B 1 127 ? 10.703 13.352 14.695 1 90.69 127 GLY B C 1
ATOM 2218 O O . GLY B 1 127 ? 10.32 12.203 14.461 1 90.69 127 GLY B O 1
ATOM 2219 N N . GLU B 1 128 ? 11.609 13.992 13.992 1 91.5 128 GLU B N 1
ATOM 2220 C CA . GLU B 1 128 ? 12.289 13.32 12.891 1 91.5 128 GLU B CA 1
ATOM 2221 C C . GLU B 1 128 ? 13.078 12.109 13.383 1 91.5 128 GLU B C 1
ATOM 2223 O O . GLU B 1 128 ? 12.992 11.031 12.797 1 91.5 128 GLU B O 1
ATOM 2228 N N . ASN B 1 129 ? 13.719 12.281 14.539 1 90.56 129 ASN B N 1
ATOM 2229 C CA . ASN B 1 129 ? 14.609 11.258 15.07 1 90.56 129 ASN B CA 1
ATOM 2230 C C . ASN B 1 129 ? 13.836 10.094 15.68 1 90.56 129 ASN B C 1
ATOM 2232 O O . ASN B 1 129 ? 14.391 9.016 15.891 1 90.56 129 ASN B O 1
ATOM 2236 N N . ALA B 1 130 ? 12.648 10.391 15.945 1 90.31 130 ALA B N 1
ATOM 2237 C CA . ALA B 1 130 ? 11.797 9.328 16.484 1 90.31 130 ALA B CA 1
ATOM 2238 C C . ALA B 1 130 ? 11.375 8.352 15.391 1 90.31 130 ALA B C 1
ATOM 2240 O O . ALA B 1 130 ? 10.758 7.324 15.672 1 90.31 130 ALA B O 1
ATOM 2241 N N . GLN B 1 131 ? 11.766 8.594 14.219 1 90.94 131 GLN B N 1
ATOM 2242 C CA . GLN B 1 131 ? 11.492 7.727 13.07 1 90.94 131 GLN B CA 1
ATOM 2243 C C . GLN B 1 131 ? 12.789 7.18 12.477 1 90.94 131 GLN B C 1
ATOM 2245 O O . GLN B 1 131 ? 13.75 7.93 12.266 1 90.94 131 GLN B O 1
ATOM 2250 N N . LEU B 1 132 ? 12.789 5.91 12.18 1 90.75 132 LEU B N 1
ATOM 2251 C CA . LEU B 1 132 ? 13.969 5.227 11.672 1 90.75 132 LEU B CA 1
ATOM 2252 C C . LEU B 1 132 ? 14.508 5.93 10.43 1 90.75 132 LEU B C 1
ATOM 2254 O O . LEU B 1 132 ? 15.719 6.008 10.227 1 90.75 132 LEU B O 1
ATOM 2258 N N . LEU B 1 133 ? 13.648 6.477 9.586 1 92.5 133 LEU B N 1
ATOM 2259 C CA . LEU B 1 133 ? 14.031 7.105 8.32 1 92.5 133 LEU B CA 1
ATOM 2260 C C . LEU B 1 133 ? 14.609 8.5 8.562 1 92.5 133 LEU B C 1
ATOM 2262 O O . LEU B 1 133 ? 15.141 9.125 7.645 1 92.5 133 LEU B O 1
ATOM 2266 N N . GLY B 1 134 ? 14.461 9.086 9.75 1 92 134 GLY B N 1
ATOM 2267 C CA . GLY B 1 134 ? 15.133 10.328 10.109 1 92 134 GLY B CA 1
ATOM 2268 C C . GLY B 1 134 ? 14.438 11.562 9.547 1 92 134 GLY B C 1
ATOM 2269 O O . GLY B 1 134 ? 15.07 12.609 9.375 1 92 134 GLY B O 1
ATOM 2270 N N . ARG B 1 135 ? 13.227 11.461 9.219 1 93.75 135 ARG B N 1
ATOM 2271 C CA . ARG B 1 135 ? 12.438 12.578 8.703 1 93.75 135 ARG B CA 1
ATOM 2272 C C . ARG B 1 135 ? 10.961 12.422 9.078 1 93.75 135 ARG B C 1
ATOM 2274 O O . ARG B 1 135 ? 10.531 11.344 9.484 1 93.75 135 ARG B O 1
ATOM 2281 N N . MET B 1 136 ? 10.211 13.539 8.938 1 94.56 136 MET B N 1
ATOM 2282 C CA . MET B 1 136 ? 8.758 13.5 9.062 1 94.56 136 MET B CA 1
ATOM 2283 C C . MET B 1 136 ? 8.109 12.953 7.797 1 94.56 136 MET B C 1
ATOM 2285 O O . MET B 1 136 ? 8.664 13.094 6.703 1 94.56 136 MET B O 1
ATOM 2289 N N . GLY B 1 137 ? 6.98 12.234 7.957 1 96.88 137 GLY B N 1
ATOM 2290 C CA . GLY B 1 137 ? 6.137 11.938 6.809 1 96.88 137 GLY B CA 1
ATOM 2291 C C . GLY B 1 137 ? 5.457 13.172 6.238 1 96.88 137 GLY B C 1
ATOM 2292 O O . GLY B 1 137 ? 5.48 14.242 6.848 1 96.88 137 GLY B O 1
ATOM 2293 N N . THR B 1 138 ? 4.867 13.031 5.012 1 98.25 138 THR B N 1
ATOM 2294 C CA . THR B 1 138 ? 4.223 14.172 4.367 1 98.25 138 THR B CA 1
ATOM 2295 C C . THR B 1 138 ? 2.738 13.891 4.133 1 98.25 138 THR B C 1
ATOM 2297 O O . THR B 1 138 ? 2.311 12.734 4.145 1 98.25 138 THR B O 1
ATOM 2300 N N . GLU B 1 139 ? 1.979 14.938 3.875 1 98.12 139 GLU B N 1
ATOM 2301 C CA . GLU B 1 139 ? 0.575 14.82 3.492 1 98.12 139 GLU B CA 1
ATOM 2302 C C . GLU B 1 139 ? 0.418 14 2.217 1 98.12 139 GLU B C 1
ATOM 2304 O O . GLU B 1 139 ? -0.472 13.156 2.123 1 98.12 139 GLU B O 1
ATOM 2309 N N . ALA B 1 140 ? 1.323 14.195 1.339 1 98.25 140 ALA B N 1
ATOM 2310 C CA . ALA B 1 140 ? 1.261 13.516 0.046 1 98.25 140 ALA B CA 1
ATOM 2311 C C . ALA B 1 140 ? 1.461 12.008 0.207 1 98.25 140 ALA B C 1
ATOM 2313 O O . ALA B 1 140 ? 0.765 11.211 -0.427 1 98.25 140 ALA B O 1
ATOM 2314 N N . GLU B 1 141 ? 2.373 11.602 1.07 1 98.5 141 GLU B N 1
ATOM 2315 C CA . GLU B 1 141 ? 2.609 10.18 1.319 1 98.5 141 GLU B CA 1
ATOM 2316 C C . GLU B 1 141 ? 1.384 9.516 1.943 1 98.5 141 GLU B C 1
ATOM 2318 O O . GLU B 1 141 ? 1.076 8.367 1.645 1 98.5 141 GLU B O 1
ATOM 2323 N N . SER B 1 142 ? 0.709 10.242 2.734 1 98.19 142 SER B N 1
ATOM 2324 C CA . SER B 1 142 ? -0.543 9.734 3.289 1 98.19 142 SER B CA 1
ATOM 2325 C C . SER B 1 142 ? -1.598 9.562 2.201 1 98.19 142 SER B C 1
ATOM 2327 O O . SER B 1 142 ? -2.309 8.555 2.174 1 98.19 142 SER B O 1
ATOM 2329 N N . GLY B 1 143 ? -1.72 10.539 1.33 1 98.56 143 GLY B N 1
ATOM 2330 C CA . GLY B 1 143 ? -2.639 10.438 0.208 1 98.56 143 GLY B CA 1
ATOM 2331 C C . GLY B 1 143 ? -2.336 9.266 -0.704 1 98.56 143 GLY B C 1
ATOM 2332 O O . GLY B 1 143 ? -3.25 8.578 -1.17 1 98.56 143 GLY B O 1
ATOM 2333 N N . LEU B 1 144 ? -1.052 9 -0.961 1 98.62 144 LEU B N 1
ATOM 2334 C CA . LEU B 1 144 ? -0.647 7.902 -1.835 1 98.62 144 LEU B CA 1
ATOM 2335 C C . LEU B 1 144 ? -0.95 6.555 -1.19 1 98.62 144 LEU B C 1
ATOM 2337 O O . LEU B 1 144 ? -1.304 5.598 -1.882 1 98.62 144 LEU B O 1
ATOM 2341 N N . ALA B 1 145 ? -0.786 6.457 0.149 1 98.75 145 ALA B N 1
ATOM 2342 C CA . ALA B 1 145 ? -1.186 5.242 0.853 1 98.75 145 ALA B CA 1
ATOM 2343 C C . ALA B 1 145 ? -2.676 4.969 0.676 1 98.75 145 ALA B C 1
ATOM 2345 O O . ALA B 1 145 ? -3.078 3.846 0.37 1 98.75 145 ALA B O 1
ATOM 2346 N N . ALA B 1 146 ? -3.461 6.043 0.834 1 98.62 146 ALA B N 1
ATOM 2347 C CA . ALA B 1 146 ? -4.902 5.906 0.659 1 98.62 146 ALA B CA 1
ATOM 2348 C C . ALA B 1 146 ? -5.25 5.52 -0.776 1 98.62 146 ALA B C 1
ATOM 2350 O O . ALA B 1 146 ? -6.125 4.684 -1.007 1 98.62 146 ALA B O 1
ATOM 2351 N N . LEU B 1 147 ? -4.598 6.121 -1.723 1 98.62 147 LEU B N 1
ATOM 2352 C CA . LEU B 1 147 ? -4.832 5.812 -3.129 1 98.62 147 LEU B CA 1
ATOM 2353 C C . LEU B 1 147 ? -4.5 4.355 -3.432 1 98.62 147 LEU B C 1
ATOM 2355 O O . LEU B 1 147 ? -5.25 3.678 -4.137 1 98.62 147 LEU B O 1
ATOM 2359 N N . TYR B 1 148 ? -3.402 3.865 -2.93 1 98.62 148 TYR B N 1
ATOM 2360 C CA . TYR B 1 148 ? -3.059 2.461 -3.121 1 98.62 148 TYR B CA 1
ATOM 2361 C C . TYR B 1 148 ? -4.156 1.552 -2.58 1 98.62 148 TYR B C 1
ATOM 2363 O O . TYR B 1 148 ? -4.605 0.631 -3.27 1 98.62 148 TYR B O 1
ATOM 2371 N N . LEU B 1 149 ? -4.594 1.765 -1.321 1 98.44 149 LEU B N 1
ATOM 2372 C CA . LEU B 1 149 ? -5.609 0.924 -0.693 1 98.44 149 LEU B CA 1
ATOM 2373 C C . LEU B 1 149 ? -6.906 0.947 -1.495 1 98.44 149 LEU B C 1
ATOM 2375 O O . LEU B 1 149 ? -7.598 -0.07 -1.598 1 98.44 149 LEU B O 1
ATOM 2379 N N . ALA B 1 150 ? -7.191 2.105 -2.092 1 97.81 150 ALA B N 1
ATOM 2380 C CA . ALA B 1 150 ? -8.438 2.252 -2.84 1 97.81 150 ALA B CA 1
ATOM 2381 C C . ALA B 1 150 ? -8.32 1.636 -4.23 1 97.81 150 ALA B C 1
ATOM 2383 O O . ALA B 1 150 ? -9.234 0.952 -4.695 1 97.81 150 ALA B O 1
ATOM 2384 N N . ALA B 1 151 ? -7.195 1.824 -4.91 1 97.31 151 ALA B N 1
ATOM 2385 C CA . ALA B 1 151 ? -7.105 1.585 -6.348 1 97.31 151 ALA B CA 1
ATOM 2386 C C . ALA B 1 151 ? -6.465 0.229 -6.641 1 97.31 151 ALA B C 1
ATOM 2388 O O . ALA B 1 151 ? -6.898 -0.485 -7.547 1 97.31 151 ALA B O 1
ATOM 2389 N N . ASP B 1 152 ? -5.441 -0.099 -5.848 1 97.38 152 ASP B N 1
ATOM 2390 C CA . ASP B 1 152 ? -4.609 -1.222 -6.273 1 97.38 152 ASP B CA 1
ATOM 2391 C C . ASP B 1 152 ? -4.73 -2.391 -5.297 1 97.38 152 ASP B C 1
ATOM 2393 O O . ASP B 1 152 ? -4.57 -3.549 -5.688 1 97.38 152 ASP B O 1
ATOM 2397 N N . ALA B 1 153 ? -4.957 -2.111 -4.027 1 98 153 ALA B N 1
ATOM 2398 C CA . ALA B 1 153 ? -4.965 -3.137 -2.984 1 98 153 ALA B CA 1
ATOM 2399 C C . ALA B 1 153 ? -6.289 -3.895 -2.969 1 98 153 ALA B C 1
ATOM 2401 O O . ALA B 1 153 ? -6.922 -4.027 -1.919 1 98 153 ALA B O 1
ATOM 2402 N N . THR B 1 154 ? -6.695 -4.449 -4.102 1 97.38 154 THR B N 1
ATOM 2403 C CA . THR B 1 154 ? -8.008 -5.059 -4.273 1 97.38 154 THR B CA 1
ATOM 2404 C C . THR B 1 154 ? -8.102 -6.383 -3.521 1 97.38 154 THR B C 1
ATOM 2406 O O . THR B 1 154 ? -9.188 -6.926 -3.338 1 97.38 154 THR B O 1
ATOM 2409 N N . PHE B 1 155 ? -6.965 -6.887 -3.047 1 97.31 155 PHE B N 1
ATOM 2410 C CA . PHE B 1 155 ? -6.949 -8.133 -2.289 1 97.31 155 PHE B CA 1
ATOM 2411 C C . PHE B 1 155 ? -6.586 -7.875 -0.831 1 97.31 155 PHE B C 1
ATOM 2413 O O . PHE B 1 155 ? -6.141 -8.789 -0.127 1 97.31 155 PHE B O 1
ATOM 2420 N N . CYS B 1 156 ? -6.703 -6.656 -0.398 1 97.88 156 CYS B N 1
ATOM 2421 C CA . CYS B 1 156 ? -6.496 -6.266 0.993 1 97.88 156 CYS B CA 1
ATOM 2422 C C . CYS B 1 156 ? -7.812 -5.867 1.649 1 97.88 156 CYS B C 1
ATOM 2424 O O . CYS B 1 156 ? -8.57 -5.066 1.099 1 97.88 156 CYS B O 1
ATOM 2426 N N . THR B 1 157 ? -8.086 -6.434 2.832 1 96 157 THR B N 1
ATOM 2427 C CA . THR B 1 157 ? -9.141 -5.984 3.73 1 96 157 THR B CA 1
ATOM 2428 C C . THR B 1 157 ? -8.805 -6.328 5.18 1 96 157 THR B C 1
ATOM 2430 O O . THR B 1 157 ? -8.102 -7.305 5.441 1 96 157 THR B O 1
ATOM 2433 N N . GLY B 1 158 ? -9.18 -5.461 6.09 1 95.38 158 GLY B N 1
ATOM 2434 C CA . GLY B 1 158 ? -8.953 -5.68 7.512 1 95.38 158 GLY B CA 1
ATOM 2435 C C . GLY B 1 158 ? -7.52 -5.438 7.934 1 95.38 158 GLY B C 1
ATOM 2436 O O . GLY B 1 158 ? -7.094 -5.895 9 1 95.38 158 GLY B O 1
ATOM 2437 N N . ILE B 1 159 ? -6.754 -4.734 7.125 1 96.56 159 ILE B N 1
ATOM 2438 C CA . ILE B 1 159 ? -5.336 -4.605 7.441 1 96.56 159 ILE B CA 1
ATOM 2439 C C . ILE B 1 159 ? -5.059 -3.221 8.023 1 96.56 159 ILE B C 1
ATOM 2441 O O . ILE B 1 159 ? -5.887 -2.312 7.902 1 96.56 159 ILE B O 1
ATOM 2445 N N . ASP B 1 160 ? -3.945 -3.137 8.711 1 96.38 160 ASP B N 1
ATOM 2446 C CA . ASP B 1 160 ? -3.357 -1.876 9.156 1 96.38 160 ASP B CA 1
ATOM 2447 C C . ASP B 1 160 ? -2.068 -1.573 8.398 1 96.38 160 ASP B C 1
ATOM 2449 O O . ASP B 1 160 ? -1.072 -2.285 8.547 1 96.38 160 ASP B O 1
ATOM 2453 N N . LEU B 1 161 ? -2.148 -0.578 7.547 1 97.62 161 LEU B N 1
ATOM 2454 C CA . LEU B 1 161 ? -0.965 -0.156 6.805 1 97.62 161 LEU B CA 1
ATOM 2455 C C . LEU B 1 161 ? -0.163 0.871 7.598 1 97.62 161 LEU B C 1
ATOM 2457 O O . LEU B 1 161 ? -0.574 2.027 7.723 1 97.62 161 LEU B O 1
ATOM 2461 N N . LEU B 1 162 ? 0.988 0.468 8.109 1 96.25 162 LEU B N 1
ATOM 2462 C CA . LEU B 1 162 ? 1.856 1.372 8.852 1 96.25 162 LEU B CA 1
ATOM 2463 C C . LEU B 1 162 ? 2.578 2.332 7.91 1 96.25 162 LEU B C 1
ATOM 2465 O O . LEU B 1 162 ? 3.291 1.899 7.004 1 96.25 162 LEU B O 1
ATOM 2469 N N . LEU B 1 163 ? 2.324 3.527 8.102 1 96.94 163 LEU B N 1
ATOM 2470 C CA . LEU B 1 163 ? 2.992 4.645 7.441 1 96.94 163 LEU B CA 1
ATOM 2471 C C . LEU B 1 163 ? 3.779 5.477 8.453 1 96.94 163 LEU B C 1
ATOM 2473 O O . LEU B 1 163 ? 3.377 6.594 8.789 1 96.94 163 LEU B O 1
ATOM 2477 N 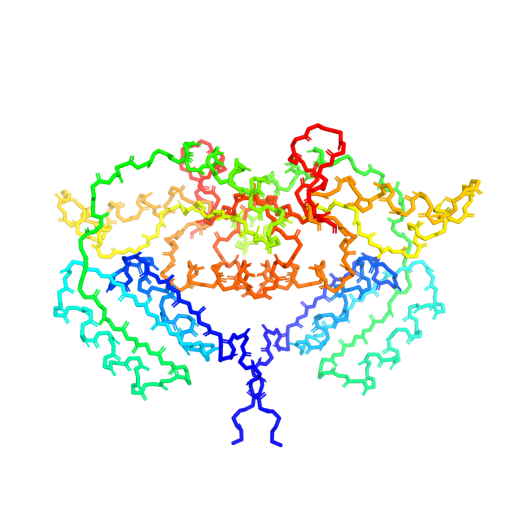N . SER B 1 164 ? 5 4.895 8.93 1 94.5 164 SER B N 1
ATOM 2478 C CA . SER B 1 164 ? 5.535 5.453 10.164 1 94.5 164 SER B CA 1
ATOM 2479 C C . SER B 1 164 ? 7.016 5.785 10.023 1 94.5 164 SER B C 1
ATOM 2481 O O . SER B 1 164 ? 7.656 6.219 10.984 1 94.5 164 SER B O 1
ATOM 2483 N N . GLY B 1 165 ? 7.559 5.516 8.859 1 94 165 GLY B N 1
ATOM 2484 C CA . GLY B 1 165 ? 9 5.695 8.742 1 94 165 GLY B CA 1
ATOM 2485 C C . GLY B 1 165 ? 9.789 4.809 9.688 1 94 165 GLY B C 1
ATOM 2486 O O . GLY B 1 165 ? 10.922 5.133 10.055 1 94 165 GLY B O 1
ATOM 2487 N N . GLY B 1 166 ? 9.188 3.811 10.203 1 92.94 166 GLY B N 1
ATOM 2488 C CA . GLY B 1 166 ? 9.844 2.873 11.094 1 92.94 166 GLY B CA 1
ATOM 2489 C C . GLY B 1 166 ? 9.766 3.279 12.555 1 92.94 166 GLY B C 1
ATOM 2490 O O . GLY B 1 166 ? 10.531 2.783 13.383 1 92.94 166 GLY B O 1
ATOM 2491 N N . ALA B 1 167 ? 8.867 4.207 12.914 1 91.12 167 ALA B N 1
ATOM 2492 C CA . ALA B 1 167 ? 8.742 4.703 14.281 1 91.12 167 ALA B CA 1
ATOM 2493 C C . ALA B 1 167 ? 8.477 3.562 15.258 1 91.12 167 ALA B C 1
ATOM 2495 O O . ALA B 1 167 ? 8.867 3.633 16.422 1 91.12 167 ALA B O 1
ATOM 2496 N N . GLU B 1 168 ? 7.883 2.48 14.828 1 87.56 168 GLU B N 1
ATOM 2497 C CA . GLU B 1 168 ? 7.508 1.379 15.711 1 87.56 168 GLU B CA 1
ATOM 2498 C C . GLU B 1 168 ? 8.68 0.427 15.93 1 87.56 168 GLU B C 1
ATOM 2500 O O . GLU B 1 168 ? 8.586 -0.514 16.719 1 87.56 168 GLU B O 1
ATOM 2505 N N . LEU B 1 169 ? 9.719 0.849 15.086 1 83.62 169 LEU B N 1
ATOM 2506 C CA . LEU B 1 169 ? 10.852 -0.068 15.133 1 83.62 169 LEU B CA 1
ATOM 2507 C C . LEU B 1 169 ? 11.875 0.392 16.172 1 83.62 169 LEU B C 1
ATOM 2509 O O . LEU B 1 169 ? 12.32 1.543 16.141 1 83.62 169 LEU B O 1
ATOM 2513 N N . ASN B 1 170 ? 12.195 -0.398 17.094 1 66.88 170 ASN B N 1
ATOM 2514 C CA . ASN B 1 170 ? 13.242 -0.161 18.078 1 66.88 170 ASN B CA 1
ATOM 2515 C C . ASN B 1 170 ? 12.82 0.882 19.109 1 66.88 170 ASN B C 1
ATOM 2517 O O . ASN B 1 170 ? 11.789 1.539 18.953 1 66.88 170 ASN B O 1
ATOM 2521 N N . TYR B 1 171 ? 13.406 0.893 20.281 1 57.94 171 TYR B N 1
ATOM 2522 C CA . TYR B 1 171 ? 13.125 1.826 21.359 1 57.94 171 TYR B CA 1
ATOM 2523 C C . TYR B 1 171 ? 14.023 3.055 21.281 1 57.94 171 TYR B C 1
ATOM 2525 O O . TYR B 1 171 ? 15.211 2.941 20.953 1 57.94 171 TYR B O 1
ATOM 2533 N N . GLY B 1 172 ? 13.477 4.289 21.578 1 56.53 172 GLY B N 1
ATOM 2534 C CA . GLY B 1 172 ? 14.25 5.512 21.734 1 56.53 172 GLY B CA 1
ATOM 2535 C C . GLY B 1 172 ? 14.562 6.191 20.406 1 56.53 172 GLY B C 1
ATOM 2536 O O . GLY B 1 172 ? 13.719 6.207 19.5 1 56.53 172 GLY B O 1
ATOM 2537 N N . TYR B 1 173 ? 15.641 6.859 20.391 1 56.06 173 TYR B N 1
ATOM 2538 C CA . TYR B 1 173 ? 16.219 7.438 19.172 1 56.06 173 TYR B CA 1
ATOM 2539 C C . TYR B 1 173 ? 16.453 6.371 18.125 1 56.06 173 TYR B C 1
ATOM 2541 O O . TYR B 1 173 ? 17.141 5.375 18.375 1 56.06 173 TYR B O 1
ATOM 2549 N N . LYS B 1 174 ? 15.812 6.578 16.984 1 63.66 174 LYS B N 1
ATOM 2550 C CA . LYS B 1 174 ? 15.734 5.465 16.047 1 63.66 174 LYS B CA 1
ATOM 2551 C C . LYS B 1 174 ? 16.594 5.727 14.812 1 63.66 174 LYS B C 1
ATOM 2553 O O . LYS B 1 174 ? 17.141 4.797 14.219 1 63.66 174 LYS B O 1
ATOM 2558 N N . SER B 1 175 ? 16.672 7.066 14.508 1 63.56 175 SER B N 1
ATOM 2559 C CA . SER B 1 175 ? 17.25 7.348 13.203 1 63.56 175 SER B CA 1
ATOM 2560 C C . SER B 1 175 ? 18.75 7.039 13.195 1 63.56 175 SER B C 1
ATOM 2562 O O . SER B 1 175 ? 19.453 7.344 14.156 1 63.56 175 SER B O 1
ATOM 2564 N N . GLN B 1 176 ? 19.094 6.293 12.305 1 64.44 176 GLN B N 1
ATOM 2565 C CA . GLN B 1 176 ? 20.5 6 12.086 1 64.44 176 GLN B CA 1
ATOM 2566 C C . GLN B 1 176 ? 21.047 6.766 10.883 1 64.44 176 GLN B C 1
ATOM 2568 O O . GLN B 1 176 ? 22.156 6.496 10.414 1 64.44 176 GLN B O 1
ATOM 2573 N N . VAL B 1 177 ? 20.125 7.656 10.336 1 51.31 177 VAL B N 1
ATOM 2574 C CA . VAL B 1 177 ? 20.578 8.422 9.18 1 51.31 177 VAL B CA 1
ATOM 2575 C C . VAL B 1 177 ? 21.578 9.484 9.633 1 51.31 177 VAL B C 1
ATOM 2577 O O . VAL B 1 177 ? 21.312 10.242 10.57 1 51.31 177 VAL B O 1
ATOM 2580 N N . PRO B 1 178 ? 22.797 9.555 8.961 1 53.91 178 PRO B N 1
ATOM 2581 C CA . PRO B 1 178 ? 23.781 10.555 9.383 1 53.91 178 PRO B CA 1
ATOM 2582 C C . PRO B 1 178 ? 23.281 11.984 9.219 1 53.91 178 PRO B C 1
ATOM 2584 O O . PRO B 1 178 ? 22.453 12.258 8.344 1 53.91 178 PRO B O 1
#

pLDDT: mean 89.89, std 13.66, range [22.86, 98.75]

Nearest PDB structures (foldseek):
  6emm-assembly1_A  TM=8.845E-01  e=1.805E-18  Homo sapiens
  6ffb-assembly1_A  TM=9.047E-01  e=9.164E-18  Homo sapiens
  5o43-assembly1_A  TM=9.003E-01  e=9.733E-18  Homo sapiens
  6g4l-assembly1_A  TM=9.008E-01  e=2.260E-17  Homo sapiens
  6hno-assembly1_A  TM=9.063E-01  e=4.652E-17  Homo sapiens

Radius of gyration: 21.71 Å; Cα contacts (8 Å, |Δi|>4): 783; chains: 2; bounding box: 47×65×52 Å

Secondary structure (DSSP, 8-state):
--B---TTTT-EEEEES-SSHHHHHHHHHHHHTT-EEEEEES-HHHHHHHHHHHHHH-SSEEEEEE---TT----HHHHHHHHHHHHHHHHTTT----EEEE-SB--HHHHHHHHTSS-HHHHHHHHHHTSTTSS-B-HHHHHHHHHHHHHT-TT--S-EEEESTTTTSSSS------/--B---TTTT-EEEEES-SSHHHHHHHHHHHHTT-EEEEEES-HHHHHHHHHHHHHH-SSEEEEEE---TT----HHHHHHHHHHHHHHHHTTT----EEEE-SB--HHHHHHHHTSS-HHHHHHHHHHTSTTSS-B-HHHHHHHHHHHHHT-TT--S-EEEESTTTTSSSS------

Foldseek 3Di:
DPDPQQLQAAAEEEFEAQLWFLNVLQVLLNQQSHYEYEYEDQDPVSQVVSQVVSCVVGPHHYDYDYDDPPDDDDDPVRLLVVQLVVCVVCVVVVDAGEEEAEAAADIPVLQVVLVPDPHSVVSLQQSLQLAQQSHHHYSNVSNVVVSCVVRPVSVDHSYYHYHHNCSVPDDDRRYPDD/DPDPQQLQAAAEEEFEAQLWFLNVLQVLLNQQSHYEYEYEDQDPVSQVVSQVVSCVVGPHHYDYDYDDPPDDDDDPVRLLVVQLVVCVVCVVVVDAGEEEAEAAADIPVLQVVLVPDPHSVVSLQQSLQLAQQSHHHYSNVSNVVVSCVVRPVSVDHSYYHYHHNCNVPDDDRRYPDD

Sequence (356 aa):
MSGSTLRYGDKVVIVTGGSKGIGRGIVKVFVENGAKVVFCARGVAAGQALEAELNRAGPGSCKFVPCDISKEEDIKGAIIAMTKAMAVDESRYQVRVNCISPGNVMTPLWEELAGQTADTLATIKEGENAQLLGRMGTEAESGLAALYLAADATFCTGIDLLLSGGAELNYGYKSQVPMSGSTLRYGDKVVIVTGGSKGIGRGIVKVFVENGAKVVFCARGVAAGQALEAELNRAGPGSCKFVPCDISKEEDIKGAIIAMTKAMAVDESRYQVRVNCISPGNVMTPLWEELAGQTADTLATIKEGENAQLLGRMGTEAESGLAALYLAADATFCTGIDLLLSGGAELNYGYKSQVP

InterPro domains:
  IPR002347 Short-chain dehydrogenase/reductase SDR [PF13561] (75-167)
  IPR002347 Short-chain dehydrogenase/reductase SDR [PR00081] (12-29)
  IPR002347 Short-chain dehydrogenase/reductase SDR [PR00081] (71-87)
  IPR002347 Short-chain dehydrogenase/reductase SDR [PR00081] (132-152)
  IPR005825 Large ribosomal subunit protein uL24, conserved site [PS01108] (9-27)
  IPR036291 NAD(P)-binding domain superfamily [SSF51735] (10-167)